Protein AF-A0AAW7SH88-F1 (afdb_monomer_lite)

Secondary structure (DSSP, 8-state):
---GGGGPPPTTS-SB-TTT-SBPHHHHHHHHHHHHHHTSSSS--S---HHHHHHHHTTSSPP-----------------THHHHHHHT------TT-SPPEEE---SSSEEEE-SSSEEEEEESSEEEEEEEEETTEEEE----GGGEEEEEEEBTTTB-TTT--EEE-SS-BS-GGGEEEEETTEEE-GGGEEEEETTEEEESSPPPTT--EEEEEEEBTT----TT--EEE-TT-EEEEEEEEPPEEEEEE-

Sequence (255 aa):
MANLQANVPLIDVPPIDPKTGKWTEAWFLFIIQLFRRTGGTSGGDGQLTIDDVLGIEETFAFPPIDSNVQLSEMTMAQPSTDSLIDMLFAPAANTDYAQAASTVTLGASPATYTATSRQGFHITGGAVTALTLQRGPTVLPVGNSASDIVDKTFVSGPDFTPGTTTTLTLPNAFGAISRLWLFFDAAFQGDDQIASLVGTTLTLTSAIPVGTSRVYVKGLLQGAVGVGSTILELNAGDKVNVTYSSAPTVTILPR

pLDDT: mean 81.31, std 16.88, range [43.53, 98.69]

Structure (mmCIF, N/CA/C/O backbone):
data_AF-A0AAW7SH88-F1
#
_entry.id   AF-A0AAW7SH88-F1
#
loop_
_atom_site.group_PDB
_atom_site.id
_atom_site.type_symbol
_atom_site.label_atom_id
_atom_site.label_alt_id
_atom_site.label_comp_id
_atom_site.label_asym_id
_atom_site.label_entity_id
_atom_site.label_seq_id
_atom_site.pdbx_PDB_ins_code
_atom_site.Cartn_x
_atom_site.Cartn_y
_atom_site.Cartn_z
_atom_site.occupancy
_atom_site.B_iso_or_equiv
_atom_site.auth_seq_id
_atom_site.auth_comp_id
_atom_site.auth_asym_id
_atom_site.auth_atom_id
_atom_site.pdbx_PDB_model_num
ATOM 1 N N . MET A 1 1 ? 42.888 -36.955 16.725 1.00 54.62 1 MET A N 1
ATOM 2 C CA . MET A 1 1 ? 41.825 -36.145 16.093 1.00 54.62 1 MET A CA 1
ATOM 3 C C . MET A 1 1 ? 42.268 -35.852 14.669 1.00 54.62 1 MET A C 1
ATOM 5 O O . MET A 1 1 ? 43.423 -35.489 14.493 1.00 54.62 1 MET A O 1
ATOM 9 N N . ALA A 1 2 ? 41.435 -36.116 13.660 1.00 53.03 2 ALA A N 1
ATOM 10 C CA . ALA A 1 2 ? 41.791 -35.834 12.267 1.00 53.03 2 ALA A CA 1
ATOM 11 C C . ALA A 1 2 ? 41.813 -34.312 12.054 1.00 53.03 2 ALA A C 1
ATOM 13 O O . ALA A 1 2 ? 40.842 -33.640 12.396 1.00 53.03 2 ALA A O 1
ATOM 14 N N . ASN A 1 3 ? 42.927 -33.775 11.553 1.00 59.19 3 ASN A N 1
ATOM 15 C CA . ASN A 1 3 ? 43.092 -32.341 11.335 1.00 59.19 3 ASN A CA 1
ATOM 16 C C . ASN A 1 3 ? 42.225 -31.895 10.137 1.00 59.19 3 ASN A C 1
ATOM 18 O O . ASN A 1 3 ? 42.460 -32.340 9.014 1.00 59.19 3 ASN A O 1
ATOM 22 N N . LEU A 1 4 ? 41.224 -31.040 10.381 1.00 57.31 4 LEU A N 1
ATOM 23 C CA . LEU A 1 4 ? 40.366 -30.452 9.340 1.00 57.31 4 LEU A CA 1
ATOM 24 C C . LEU A 1 4 ? 41.159 -29.563 8.370 1.00 57.31 4 LEU A C 1
ATOM 26 O O . LEU A 1 4 ? 40.789 -29.471 7.202 1.00 57.31 4 LEU A O 1
ATOM 30 N N . GLN A 1 5 ? 42.269 -28.966 8.821 1.00 59.59 5 GLN A N 1
ATOM 31 C CA . GLN A 1 5 ? 43.061 -28.016 8.033 1.00 59.59 5 GLN A CA 1
ATOM 32 C C . GLN A 1 5 ? 43.684 -28.651 6.786 1.00 59.59 5 GLN A C 1
ATOM 34 O O . GLN A 1 5 ? 43.917 -27.963 5.801 1.00 59.59 5 GLN A O 1
ATOM 39 N N . ALA A 1 6 ? 43.914 -29.968 6.784 1.00 62.06 6 ALA A N 1
ATOM 40 C CA . ALA A 1 6 ? 44.529 -30.646 5.645 1.00 62.06 6 ALA A CA 1
ATOM 41 C C . ALA A 1 6 ? 43.581 -30.833 4.443 1.00 62.06 6 ALA A C 1
ATOM 43 O O . ALA A 1 6 ? 44.052 -31.184 3.366 1.00 62.06 6 ALA A O 1
ATOM 44 N N . ASN A 1 7 ? 42.265 -30.632 4.612 1.00 64.31 7 ASN A N 1
ATOM 45 C CA . ASN A 1 7 ? 41.259 -30.963 3.592 1.00 64.31 7 ASN A CA 1
ATOM 46 C C . ASN A 1 7 ? 40.268 -29.824 3.297 1.00 64.31 7 ASN A C 1
ATOM 48 O O . ASN A 1 7 ? 39.197 -30.077 2.742 1.00 64.31 7 ASN A O 1
ATOM 52 N N . VAL A 1 8 ? 40.596 -28.582 3.664 1.00 76.69 8 VAL A N 1
ATOM 53 C CA . VAL A 1 8 ? 39.823 -27.415 3.220 1.00 76.69 8 VAL A CA 1
ATOM 54 C C . VAL A 1 8 ? 40.239 -27.090 1.780 1.00 76.69 8 VAL A C 1
ATOM 56 O O . VAL A 1 8 ? 41.432 -26.909 1.527 1.00 76.69 8 VAL A O 1
ATOM 59 N N . PRO A 1 9 ? 39.304 -27.038 0.814 1.00 82.06 9 PRO A N 1
ATOM 60 C CA . PRO A 1 9 ? 39.620 -26.609 -0.543 1.00 82.06 9 PRO A CA 1
ATOM 61 C C . PRO A 1 9 ? 40.210 -25.194 -0.534 1.00 82.06 9 PRO A C 1
ATOM 63 O O . PRO A 1 9 ? 39.745 -24.335 0.212 1.00 82.06 9 PRO A O 1
ATOM 66 N N . LEU A 1 10 ? 41.209 -24.935 -1.384 1.00 80.12 10 LEU A N 1
ATOM 67 C CA . LEU A 1 10 ? 41.699 -23.572 -1.604 1.00 80.12 10 LEU A CA 1
ATOM 68 C C . LEU A 1 10 ? 40.546 -22.684 -2.092 1.00 80.12 10 LEU A C 1
ATOM 70 O O . LEU A 1 10 ? 39.716 -23.131 -2.885 1.00 80.12 10 LEU A O 1
ATOM 74 N N . ILE A 1 11 ? 40.531 -21.423 -1.654 1.00 77.06 11 ILE A N 1
ATOM 75 C CA . ILE A 1 11 ? 39.471 -20.453 -1.982 1.00 77.06 11 ILE A CA 1
ATOM 76 C C . ILE A 1 11 ? 39.285 -20.258 -3.497 1.00 77.06 11 ILE A C 1
ATOM 78 O O . ILE A 1 11 ? 38.178 -19.992 -3.958 1.00 77.06 11 ILE A O 1
ATOM 82 N N . ASP A 1 12 ? 40.346 -20.486 -4.271 1.00 82.75 12 ASP A N 1
ATOM 83 C CA . ASP A 1 12 ? 40.358 -20.329 -5.726 1.00 82.75 12 ASP A CA 1
ATOM 84 C C . ASP A 1 12 ? 39.839 -21.559 -6.489 1.00 82.75 12 ASP A C 1
ATOM 86 O O . ASP A 1 12 ? 39.743 -21.536 -7.718 1.00 82.75 12 ASP A O 1
ATOM 90 N N . VAL A 1 13 ? 39.504 -22.656 -5.798 1.00 83.00 13 VAL A N 1
ATOM 91 C CA . VAL A 1 13 ? 38.936 -23.852 -6.433 1.00 83.00 13 VAL A CA 1
ATOM 92 C C . VAL A 1 13 ? 37.411 -23.736 -6.426 1.00 83.00 13 VAL A C 1
ATOM 94 O O . VAL A 1 13 ? 36.806 -23.838 -5.357 1.00 83.00 13 VAL A O 1
ATOM 97 N N . PRO A 1 14 ? 36.746 -23.566 -7.585 1.00 87.44 14 PRO A N 1
ATOM 98 C CA . PRO A 1 14 ? 35.294 -23.464 -7.621 1.00 87.44 14 PRO A CA 1
ATOM 99 C C . PRO A 1 14 ? 34.628 -24.788 -7.184 1.00 87.44 14 PRO A C 1
ATOM 101 O O . PRO A 1 14 ? 35.141 -25.873 -7.487 1.00 87.44 14 PRO A O 1
ATOM 104 N N . PRO A 1 15 ? 33.457 -24.737 -6.517 1.00 91.12 15 PRO A N 1
ATOM 105 C CA . PRO A 1 15 ? 32.727 -25.939 -6.101 1.00 91.12 15 PRO A CA 1
ATOM 106 C C . PRO A 1 15 ? 32.318 -26.845 -7.262 1.00 91.12 15 PRO A C 1
ATOM 108 O O . PRO A 1 15 ? 32.257 -28.064 -7.116 1.00 91.12 15 PRO A O 1
ATOM 111 N N . ILE A 1 16 ? 32.061 -26.246 -8.425 1.00 92.75 16 ILE A N 1
ATOM 112 C CA . ILE A 1 16 ? 31.643 -26.927 -9.646 1.00 92.75 16 ILE A CA 1
ATOM 113 C C . ILE A 1 16 ? 32.695 -26.663 -10.718 1.00 92.75 16 ILE A C 1
ATOM 115 O O . ILE A 1 16 ? 33.037 -25.512 -10.987 1.00 92.75 16 ILE A O 1
ATOM 119 N N . ASP A 1 17 ? 33.191 -27.726 -11.346 1.00 90.25 17 ASP A N 1
ATOM 120 C CA . ASP A 1 17 ? 34.081 -27.611 -12.496 1.00 90.25 17 ASP A CA 1
ATOM 121 C C . ASP A 1 17 ? 33.300 -27.014 -13.683 1.00 90.25 17 ASP A C 1
ATOM 123 O O . ASP A 1 17 ? 32.336 -27.628 -14.155 1.00 90.25 17 ASP A O 1
ATOM 127 N N . PRO A 1 18 ? 33.707 -25.842 -14.206 1.00 87.88 18 PRO A N 1
ATOM 128 C CA . PRO A 1 18 ? 32.979 -25.150 -15.266 1.00 87.88 18 PRO A CA 1
ATOM 129 C C . PRO A 1 18 ? 32.943 -25.927 -16.588 1.00 87.88 18 PRO A C 1
ATOM 131 O O . PRO A 1 18 ? 32.088 -25.656 -17.428 1.00 87.88 18 PRO A O 1
ATOM 134 N N . LYS A 1 19 ? 33.852 -26.888 -16.797 1.00 91.25 19 LYS A N 1
ATOM 135 C CA . LYS A 1 19 ? 33.901 -27.687 -18.030 1.00 91.25 19 LYS A CA 1
ATOM 136 C C . LYS A 1 19 ? 32.969 -28.890 -17.982 1.00 91.25 19 LYS A C 1
ATOM 138 O O . LYS A 1 19 ? 32.441 -29.292 -19.014 1.00 91.25 19 LYS A O 1
ATOM 143 N N . THR A 1 20 ? 32.797 -29.486 -16.804 1.00 92.06 20 THR A N 1
ATOM 144 C CA . THR A 1 20 ? 32.059 -30.748 -16.648 1.00 92.06 20 THR A CA 1
ATOM 145 C C . THR A 1 20 ? 30.722 -30.587 -15.930 1.00 92.06 20 THR A C 1
ATOM 147 O O . THR A 1 20 ? 29.894 -31.495 -15.998 1.00 92.06 20 THR A O 1
ATOM 150 N N . GLY A 1 21 ? 30.498 -29.464 -15.240 1.00 92.25 21 GLY A N 1
ATOM 151 C CA . GLY A 1 21 ? 29.311 -29.225 -14.417 1.00 92.25 21 GLY A CA 1
ATOM 152 C C . GLY A 1 21 ? 29.231 -30.119 -13.176 1.00 92.25 21 GLY A C 1
ATOM 153 O O . GLY A 1 21 ? 28.193 -30.166 -12.518 1.00 92.25 21 GLY A O 1
ATOM 154 N N . LYS A 1 22 ? 30.300 -30.858 -12.857 1.00 92.06 22 LYS A N 1
ATOM 155 C CA . LYS A 1 22 ? 30.366 -31.758 -11.702 1.00 92.06 22 LYS A CA 1
ATOM 156 C C . LYS A 1 22 ? 31.016 -31.062 -10.515 1.00 92.06 22 LYS A C 1
ATOM 158 O O . LYS A 1 22 ? 31.828 -30.157 -10.685 1.00 92.06 22 LYS A O 1
ATOM 163 N N . TRP A 1 23 ? 30.680 -31.524 -9.315 1.00 91.38 23 TRP A N 1
ATOM 164 C CA . TRP A 1 23 ? 31.371 -31.108 -8.100 1.00 91.38 23 TRP A CA 1
ATOM 165 C C . TRP A 1 23 ? 32.849 -31.480 -8.174 1.00 91.38 23 TRP A C 1
ATOM 167 O O . TRP A 1 23 ? 33.190 -32.594 -8.583 1.00 91.38 23 TRP A O 1
ATOM 177 N N . THR A 1 24 ? 33.719 -30.557 -7.777 1.00 90.69 24 THR A N 1
ATOM 178 C CA . THR A 1 24 ? 35.151 -30.839 -7.681 1.00 90.69 24 THR A CA 1
ATOM 179 C C . THR A 1 24 ? 35.416 -31.778 -6.503 1.00 90.69 24 THR A C 1
ATOM 181 O O . THR A 1 24 ? 34.757 -31.712 -5.463 1.00 90.69 24 THR A O 1
ATOM 184 N N . GLU A 1 25 ? 36.379 -32.688 -6.670 1.00 86.12 25 GLU A N 1
ATOM 185 C CA . GLU A 1 25 ? 36.695 -33.724 -5.676 1.00 86.12 25 GLU A CA 1
ATOM 186 C C . GLU A 1 25 ? 37.022 -33.126 -4.299 1.00 86.12 25 GLU A C 1
ATOM 188 O O . GLU A 1 25 ? 36.541 -33.624 -3.282 1.00 86.12 25 GLU A O 1
ATOM 193 N N . ALA A 1 26 ? 37.751 -32.005 -4.274 1.00 83.19 26 ALA A N 1
ATOM 194 C CA . ALA A 1 26 ? 38.096 -31.286 -3.051 1.00 83.19 26 ALA A CA 1
ATOM 195 C C . ALA A 1 26 ? 36.850 -30.847 -2.260 1.00 83.19 26 ALA A C 1
ATOM 197 O O . ALA A 1 26 ? 36.737 -31.128 -1.067 1.00 83.19 26 ALA A O 1
ATOM 198 N N . TRP A 1 27 ? 35.878 -30.215 -2.926 1.00 86.00 27 TRP A N 1
ATOM 199 C CA . TRP A 1 27 ? 34.637 -29.770 -2.286 1.00 86.00 27 TRP A CA 1
ATOM 200 C C . TRP A 1 27 ? 33.743 -30.936 -1.862 1.00 86.00 27 TRP A C 1
ATOM 202 O O . TRP A 1 27 ? 33.112 -30.883 -0.806 1.00 86.00 27 TRP A O 1
ATOM 212 N N . PHE A 1 28 ? 33.720 -32.017 -2.640 1.00 85.19 28 PHE A N 1
ATOM 213 C CA . PHE A 1 28 ? 32.962 -33.213 -2.287 1.00 85.19 28 PHE A CA 1
ATOM 214 C C . PHE A 1 28 ? 33.523 -33.908 -1.034 1.00 85.19 28 PHE A C 1
ATOM 216 O O . PHE A 1 28 ? 32.766 -34.248 -0.120 1.00 85.19 28 PHE A O 1
ATOM 223 N N . LEU A 1 29 ? 34.850 -34.069 -0.948 1.00 82.06 29 LEU A N 1
ATOM 224 C CA . LEU A 1 29 ? 35.520 -34.623 0.233 1.00 82.06 29 LEU A CA 1
ATOM 225 C C . LEU A 1 29 ? 35.313 -33.742 1.467 1.00 82.06 29 LEU A C 1
ATOM 227 O O . LEU A 1 29 ? 35.038 -34.273 2.545 1.00 82.06 29 LEU A O 1
ATOM 231 N N . PHE A 1 30 ? 35.370 -32.420 1.304 1.00 85.06 30 PHE A N 1
ATOM 232 C CA . PHE A 1 30 ? 35.076 -31.468 2.373 1.00 85.06 30 PHE A CA 1
ATOM 233 C C . PHE A 1 30 ? 33.657 -31.649 2.931 1.00 85.06 30 PHE A C 1
ATOM 235 O O . PHE A 1 30 ? 33.488 -31.820 4.139 1.00 85.06 30 PHE A O 1
ATOM 242 N N . ILE A 1 31 ? 32.637 -31.710 2.066 1.00 84.81 31 ILE A N 1
ATOM 243 C CA . ILE A 1 31 ? 31.238 -31.905 2.488 1.00 84.81 31 ILE A CA 1
ATOM 244 C C . ILE A 1 31 ? 31.046 -33.259 3.185 1.00 84.81 31 ILE A C 1
ATOM 246 O O . ILE A 1 31 ? 30.343 -33.333 4.193 1.00 84.81 31 ILE A O 1
ATOM 250 N N . ILE A 1 32 ? 31.685 -34.333 2.704 1.00 79.94 32 ILE A N 1
ATOM 251 C CA . ILE A 1 32 ? 31.626 -35.645 3.372 1.00 79.94 32 ILE A CA 1
ATOM 252 C C . ILE A 1 32 ? 32.261 -35.584 4.763 1.00 79.94 32 ILE A C 1
ATOM 254 O O . ILE A 1 32 ? 31.720 -36.170 5.704 1.00 79.94 32 ILE A O 1
ATOM 258 N N . GLN A 1 33 ? 33.398 -34.905 4.915 1.00 77.06 33 GLN A N 1
ATOM 259 C CA . GLN A 1 33 ? 34.046 -34.751 6.220 1.00 77.06 33 GLN A CA 1
ATOM 260 C C . GLN A 1 33 ? 33.190 -33.921 7.174 1.00 77.06 33 GLN A C 1
ATOM 262 O O . GLN A 1 33 ? 33.025 -34.313 8.331 1.00 77.06 33 GLN A O 1
ATOM 267 N N . LEU A 1 34 ? 32.578 -32.848 6.668 1.00 80.38 34 LEU A N 1
ATOM 268 C CA . LEU A 1 34 ? 31.619 -32.046 7.415 1.00 80.38 34 LEU A CA 1
ATOM 269 C C . LEU A 1 34 ? 30.448 -32.916 7.889 1.00 80.38 34 LEU A C 1
ATOM 271 O O . LEU A 1 34 ? 30.173 -32.960 9.082 1.00 80.38 34 LEU A O 1
ATOM 275 N N . PHE A 1 35 ? 29.831 -33.686 6.990 1.00 77.75 35 PHE A N 1
ATOM 276 C CA . PHE A 1 35 ? 28.698 -34.560 7.305 1.00 77.75 35 PHE A CA 1
ATOM 277 C C . PHE A 1 35 ? 29.047 -35.668 8.310 1.00 77.75 35 PHE A C 1
ATOM 279 O O . PHE A 1 35 ? 28.290 -35.926 9.246 1.00 77.75 35 PHE A O 1
ATOM 286 N N . ARG A 1 36 ? 30.209 -36.319 8.159 1.00 70.56 36 ARG A N 1
ATOM 287 C CA . ARG A 1 36 ? 30.680 -37.332 9.121 1.00 70.56 36 ARG A CA 1
ATOM 288 C C . ARG A 1 36 ? 30.854 -36.748 10.520 1.00 70.56 36 ARG A C 1
ATOM 290 O O . ARG A 1 36 ? 30.602 -37.448 11.495 1.00 70.56 36 ARG A O 1
ATOM 297 N N . ARG A 1 37 ? 31.254 -35.479 10.614 1.00 66.00 37 ARG A N 1
ATOM 298 C CA . ARG A 1 37 ? 31.434 -34.777 11.886 1.00 66.00 37 ARG A CA 1
ATOM 299 C C . ARG A 1 37 ? 30.113 -34.270 12.473 1.00 66.00 37 ARG A C 1
ATOM 301 O O . ARG A 1 37 ? 29.940 -34.348 13.684 1.00 66.00 37 ARG A O 1
ATOM 308 N N . THR A 1 38 ? 29.181 -33.799 11.641 1.00 69.69 38 THR A N 1
ATOM 309 C CA . THR A 1 38 ? 27.936 -33.154 12.097 1.00 69.69 38 THR A CA 1
ATOM 310 C C . THR A 1 38 ? 26.716 -34.072 12.178 1.00 69.69 38 THR A C 1
ATOM 312 O O . THR A 1 38 ? 25.747 -33.701 12.834 1.00 69.69 38 THR A O 1
ATOM 315 N N . GLY A 1 39 ? 26.713 -35.263 11.566 1.00 61.94 39 GLY A N 1
ATOM 316 C CA . GLY A 1 39 ? 25.482 -36.070 11.565 1.00 61.94 39 GLY A CA 1
ATOM 317 C C . GLY A 1 39 ? 25.544 -37.492 11.011 1.00 61.94 39 GLY A C 1
ATOM 318 O O . GLY A 1 39 ? 24.497 -38.071 10.736 1.00 61.94 39 GLY A O 1
ATOM 319 N N . GLY A 1 40 ? 26.726 -38.085 10.848 1.00 62.31 40 GLY A N 1
ATOM 320 C CA . GLY A 1 40 ? 26.881 -39.360 10.142 1.00 62.31 40 GLY A CA 1
ATOM 321 C C . GLY A 1 40 ? 27.423 -40.513 10.982 1.00 62.31 40 GLY A C 1
ATOM 322 O O . GLY A 1 40 ? 28.389 -41.135 10.560 1.00 62.31 40 GLY A O 1
ATOM 323 N N . THR A 1 41 ? 26.795 -40.832 12.119 1.00 55.69 41 THR A N 1
ATOM 324 C CA . THR A 1 41 ? 27.040 -42.026 12.966 1.00 55.69 41 THR A CA 1
ATOM 325 C C . THR A 1 41 ? 28.441 -42.194 13.588 1.00 55.69 41 THR A C 1
ATOM 327 O O . THR A 1 41 ? 29.459 -42.323 12.917 1.00 55.69 41 THR A O 1
ATOM 330 N N . SER A 1 42 ? 28.431 -42.338 14.920 1.00 54.41 42 SER A N 1
ATOM 331 C CA . SER A 1 42 ? 29.525 -42.706 15.842 1.00 54.41 42 SER A CA 1
ATOM 332 C C . SER A 1 42 ? 30.629 -41.665 16.099 1.00 54.41 42 SER A C 1
ATOM 334 O O . SER A 1 42 ? 31.750 -41.803 15.625 1.00 54.41 42 SER A O 1
ATOM 336 N N . GLY A 1 43 ? 30.334 -40.684 16.967 1.00 55.06 43 GLY A N 1
ATOM 337 C CA . GLY A 1 43 ? 31.350 -40.080 17.847 1.00 55.06 43 GLY A CA 1
ATOM 338 C C . GLY A 1 43 ? 31.387 -38.553 17.956 1.00 55.06 43 GLY A C 1
ATOM 339 O O . GLY A 1 43 ? 32.054 -38.059 18.856 1.00 55.06 43 GLY A O 1
ATOM 340 N N . GLY A 1 44 ? 30.693 -37.813 17.088 1.00 55.69 44 GLY A N 1
ATOM 341 C CA . GLY A 1 44 ? 30.532 -36.361 17.220 1.00 55.69 44 GLY A CA 1
ATOM 342 C C . GLY A 1 44 ? 29.267 -36.030 18.008 1.00 55.69 44 GLY A C 1
ATOM 343 O O . GLY A 1 44 ? 28.207 -36.587 17.730 1.00 55.69 44 GLY A O 1
ATOM 344 N N . ASP A 1 45 ? 29.362 -35.116 18.962 1.00 61.38 45 ASP A N 1
ATOM 345 C CA . ASP A 1 45 ? 28.265 -34.499 19.724 1.00 61.38 45 ASP A CA 1
ATOM 346 C C . ASP A 1 45 ? 27.313 -33.640 18.865 1.00 61.38 45 ASP A C 1
ATOM 348 O O . ASP A 1 45 ? 26.381 -33.024 19.380 1.00 61.38 45 ASP A O 1
ATOM 352 N N . GLY A 1 46 ? 27.503 -33.627 17.540 1.00 59.28 46 GLY A N 1
ATOM 353 C CA . GLY A 1 46 ? 26.626 -32.951 16.585 1.00 59.28 46 GLY A CA 1
ATOM 354 C C . GLY A 1 46 ? 26.683 -31.426 16.674 1.00 59.28 46 GLY A C 1
ATOM 355 O O . GLY A 1 46 ? 25.920 -30.753 15.983 1.00 59.28 46 GLY A O 1
ATOM 356 N N . GLN A 1 47 ? 27.577 -30.872 17.497 1.00 63.94 47 GLN A N 1
ATOM 357 C CA . GLN A 1 47 ? 27.775 -29.437 17.633 1.00 63.94 47 GLN A CA 1
ATOM 358 C C . GLN A 1 47 ? 29.031 -28.995 16.881 1.00 63.94 47 GLN A C 1
ATOM 360 O O . GLN A 1 47 ? 30.123 -29.515 17.078 1.00 63.94 47 GLN A O 1
ATOM 365 N N . LEU A 1 48 ? 28.864 -27.995 16.015 1.00 60.12 48 LEU A N 1
ATOM 366 C CA . LEU A 1 48 ? 29.960 -27.128 15.593 1.00 60.12 48 LEU A CA 1
ATOM 367 C C . LEU A 1 48 ? 30.263 -26.205 16.775 1.00 60.12 48 LEU A C 1
ATOM 369 O O . LEU A 1 48 ? 29.414 -25.390 17.142 1.00 60.12 48 LEU A O 1
ATOM 373 N N . THR A 1 49 ? 31.426 -26.355 17.405 1.00 67.94 49 THR A N 1
ATOM 374 C CA . THR A 1 49 ? 31.842 -25.427 18.462 1.00 67.94 49 THR A CA 1
ATOM 375 C C . THR A 1 49 ? 32.423 -24.157 17.843 1.00 67.94 49 THR A C 1
ATOM 377 O O . THR A 1 49 ? 32.869 -24.141 16.697 1.00 67.94 49 THR A O 1
ATOM 380 N N . ILE A 1 50 ? 32.421 -23.064 18.605 1.00 63.56 50 ILE A N 1
ATOM 381 C CA . ILE A 1 50 ? 33.069 -21.808 18.197 1.00 63.56 50 ILE A CA 1
ATOM 382 C C . ILE A 1 50 ? 34.571 -22.016 17.947 1.00 63.56 50 ILE A C 1
ATOM 384 O O . ILE A 1 50 ? 35.113 -21.422 17.021 1.00 63.56 50 ILE A O 1
ATOM 388 N N . ASP A 1 51 ? 35.216 -22.919 18.689 1.00 64.00 51 ASP A N 1
ATOM 389 C CA . ASP A 1 51 ? 36.630 -23.258 18.493 1.00 64.00 51 ASP A CA 1
ATOM 390 C C . ASP A 1 51 ? 36.898 -23.870 17.107 1.00 64.00 51 ASP A C 1
ATOM 392 O O . ASP A 1 51 ? 37.938 -23.603 16.504 1.00 64.00 51 ASP A O 1
ATOM 396 N N . ASP A 1 52 ? 35.942 -24.625 16.552 1.00 61.38 52 ASP A N 1
ATOM 397 C CA . ASP A 1 52 ? 36.047 -25.162 15.190 1.00 61.38 52 ASP A CA 1
ATOM 398 C C . ASP A 1 52 ? 35.946 -24.067 14.117 1.00 61.38 52 ASP A C 1
ATOM 400 O O . ASP A 1 52 ? 36.559 -24.188 13.057 1.00 61.38 52 ASP A O 1
ATOM 404 N N . VAL A 1 53 ? 35.191 -22.996 14.380 1.00 60.97 53 VAL A N 1
ATOM 405 C CA . VAL A 1 53 ? 35.065 -21.845 13.469 1.00 60.97 53 VAL A CA 1
ATOM 406 C C . VAL A 1 53 ? 36.305 -20.952 13.554 1.00 60.97 53 VAL A C 1
ATOM 408 O O . VAL A 1 53 ? 36.835 -20.539 12.525 1.00 60.97 53 VAL A O 1
ATOM 411 N N . LEU A 1 54 ? 36.821 -20.715 14.762 1.00 63.97 54 LEU A N 1
ATOM 412 C CA . LEU A 1 54 ? 38.006 -19.882 14.983 1.00 63.97 54 LEU A CA 1
ATOM 413 C C . LEU A 1 54 ? 39.297 -20.537 14.462 1.00 63.97 54 LEU A C 1
ATOM 415 O O . LEU A 1 54 ? 40.154 -19.847 13.916 1.00 63.97 54 LEU A O 1
ATOM 419 N N . GLY A 1 55 ? 39.419 -21.869 14.525 1.00 65.00 55 GLY A N 1
ATOM 420 C CA . GLY A 1 55 ? 40.556 -22.583 13.924 1.00 65.00 55 GLY A CA 1
ATOM 421 C C . GLY A 1 55 ? 40.618 -22.493 12.388 1.00 65.00 55 GLY A C 1
ATOM 422 O O . GLY A 1 55 ? 41.683 -22.674 11.789 1.00 65.00 55 GLY A O 1
ATOM 423 N N . ILE A 1 56 ? 39.490 -22.190 11.733 1.00 60.03 56 ILE A N 1
ATOM 424 C CA . ILE A 1 56 ? 39.435 -21.940 10.286 1.00 60.03 56 ILE A CA 1
ATOM 425 C C . ILE A 1 56 ? 39.951 -20.530 9.969 1.00 60.03 56 ILE A C 1
ATOM 427 O O . ILE A 1 56 ? 40.704 -20.377 9.009 1.00 60.03 56 ILE A O 1
ATOM 431 N N . GLU A 1 57 ? 39.633 -19.519 10.786 1.00 57.00 57 GLU A N 1
ATOM 432 C CA . GLU A 1 57 ? 40.138 -18.146 10.599 1.00 57.00 57 GLU A CA 1
ATOM 433 C C . GLU A 1 57 ? 41.668 -18.070 10.692 1.00 57.00 57 GLU A C 1
ATOM 435 O O . GLU A 1 57 ? 42.301 -17.372 9.900 1.00 57.00 57 GLU A O 1
ATOM 440 N N . GLU A 1 58 ? 42.281 -18.861 11.574 1.00 59.47 58 GLU A N 1
ATOM 441 C CA . GLU A 1 58 ? 43.742 -18.926 11.718 1.00 59.47 58 GLU A CA 1
ATOM 442 C C . GLU A 1 58 ? 44.444 -19.473 10.455 1.00 59.47 58 GLU A C 1
ATOM 444 O O . GLU A 1 58 ? 45.596 -19.144 10.186 1.00 59.47 58 GLU A O 1
ATOM 449 N N . THR A 1 59 ? 43.733 -20.240 9.618 1.00 55.56 59 THR A N 1
ATOM 450 C CA . THR A 1 59 ? 44.253 -20.765 8.337 1.00 55.56 59 THR A CA 1
ATOM 451 C C . THR A 1 59 ? 44.233 -19.707 7.223 1.00 55.56 59 THR A C 1
ATOM 453 O O . THR A 1 59 ? 44.981 -19.814 6.252 1.00 55.56 59 THR A O 1
ATOM 456 N N . PHE A 1 60 ? 43.404 -18.668 7.368 1.00 53.62 60 PHE A N 1
ATOM 457 C CA . PHE A 1 60 ? 43.336 -17.527 6.448 1.00 53.62 60 PHE A CA 1
ATOM 458 C C . PHE A 1 60 ? 44.153 -16.323 6.925 1.00 53.62 60 PHE A C 1
ATOM 460 O O . PHE A 1 60 ? 44.213 -15.308 6.227 1.00 53.62 60 PHE A O 1
ATOM 467 N N . ALA A 1 61 ? 44.804 -16.420 8.088 1.00 55.91 61 ALA A N 1
ATOM 468 C CA . ALA A 1 61 ? 45.790 -15.438 8.495 1.00 55.91 61 ALA A CA 1
ATOM 469 C C . ALA A 1 61 ? 46.937 -15.443 7.474 1.00 55.91 61 ALA A C 1
ATOM 471 O O . ALA A 1 61 ? 47.543 -16.478 7.191 1.00 55.91 61 ALA A O 1
ATOM 472 N N . PHE A 1 62 ? 47.205 -14.274 6.890 1.00 49.19 62 PHE A N 1
ATOM 473 C CA . PHE A 1 62 ? 48.323 -14.074 5.9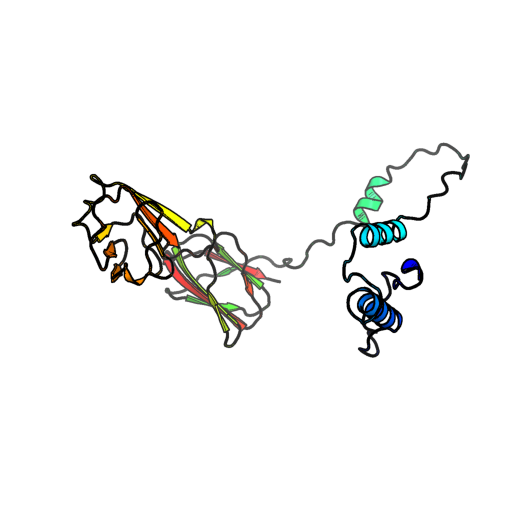75 1.00 49.19 62 PHE A CA 1
ATOM 474 C C . PHE A 1 62 ? 49.610 -14.641 6.594 1.00 49.19 62 PHE A C 1
ATOM 476 O O . PHE A 1 62 ? 49.820 -14.465 7.800 1.00 49.19 62 PHE A O 1
ATOM 483 N N . PRO A 1 63 ? 50.476 -15.311 5.806 1.00 57.34 63 PRO A N 1
ATOM 484 C CA . PRO A 1 63 ? 51.744 -15.797 6.327 1.00 57.34 63 PRO A CA 1
ATOM 485 C C . PRO A 1 63 ? 52.485 -14.633 6.997 1.00 57.34 63 PRO A C 1
ATOM 487 O O . PRO A 1 63 ? 52.398 -13.505 6.496 1.00 57.34 63 PRO A O 1
ATOM 490 N N . PRO A 1 64 ? 53.186 -14.874 8.121 1.00 55.06 64 PRO A N 1
ATOM 491 C CA . PRO A 1 64 ? 53.930 -13.829 8.802 1.00 55.06 64 PRO A CA 1
ATOM 492 C C . PRO A 1 64 ? 54.847 -13.156 7.785 1.00 55.06 64 PRO A C 1
ATOM 494 O O . PRO A 1 64 ? 55.720 -13.796 7.199 1.00 55.06 64 PRO A O 1
ATOM 497 N N . ILE A 1 65 ? 54.587 -11.873 7.527 1.00 60.50 65 ILE A N 1
ATOM 498 C CA . ILE A 1 65 ? 55.435 -11.054 6.672 1.00 60.50 65 ILE A CA 1
ATOM 499 C C . ILE A 1 65 ? 56.784 -11.001 7.379 1.00 60.50 65 ILE A C 1
ATOM 501 O O . ILE A 1 65 ? 56.897 -10.436 8.465 1.00 60.50 65 ILE A O 1
ATOM 505 N N . ASP A 1 66 ? 57.783 -11.647 6.784 1.00 47.22 66 ASP A N 1
ATOM 506 C CA . ASP A 1 66 ? 59.145 -11.680 7.296 1.00 47.22 66 ASP A CA 1
ATOM 507 C C . ASP A 1 66 ? 59.725 -10.261 7.206 1.00 47.22 66 ASP A C 1
ATOM 509 O O . ASP A 1 66 ? 60.198 -9.804 6.164 1.00 47.22 66 ASP A O 1
ATOM 513 N N . SER A 1 67 ? 59.598 -9.501 8.293 1.00 54.69 67 SER A N 1
ATOM 514 C CA . SER A 1 67 ? 59.924 -8.075 8.370 1.00 54.69 67 SER A CA 1
ATOM 515 C C . SER A 1 67 ? 61.431 -7.796 8.469 1.00 54.69 67 SER A C 1
ATOM 517 O O . SER A 1 67 ? 61.835 -6.784 9.035 1.00 54.69 67 SER A O 1
ATOM 519 N N . ASN A 1 68 ? 62.276 -8.677 7.925 1.00 51.38 68 ASN A N 1
ATOM 520 C CA . ASN A 1 68 ? 63.731 -8.626 8.084 1.00 51.38 68 ASN A CA 1
ATOM 521 C C . ASN A 1 68 ? 64.510 -8.476 6.769 1.00 51.38 68 ASN A C 1
ATOM 523 O O . ASN A 1 68 ? 65.625 -8.978 6.628 1.00 51.38 68 ASN A O 1
ATOM 527 N N . VAL A 1 69 ? 63.969 -7.719 5.813 1.00 49.97 69 VAL A N 1
ATOM 528 C CA . VAL A 1 69 ? 64.760 -7.226 4.678 1.00 49.97 69 VAL A CA 1
ATOM 529 C C . VAL A 1 69 ? 65.275 -5.823 5.004 1.00 49.97 69 VAL A C 1
ATOM 531 O O . VAL A 1 69 ? 64.606 -4.818 4.771 1.00 49.97 69 VAL A O 1
ATOM 534 N N . GLN A 1 70 ? 66.490 -5.758 5.557 1.00 55.03 70 GLN A N 1
ATOM 535 C CA . GLN A 1 70 ? 67.305 -4.542 5.555 1.00 55.03 70 GLN A CA 1
ATOM 536 C C . GLN A 1 70 ? 67.682 -4.203 4.110 1.00 55.03 70 GLN A C 1
ATOM 538 O O . GLN A 1 70 ? 68.605 -4.786 3.543 1.00 55.03 70 GLN A O 1
ATOM 543 N N . LEU A 1 71 ? 66.978 -3.239 3.527 1.00 49.84 71 LEU A N 1
ATOM 544 C CA . LEU A 1 71 ? 67.376 -2.580 2.289 1.00 49.84 71 LEU A CA 1
ATOM 545 C C . LEU A 1 71 ? 67.934 -1.201 2.645 1.00 49.84 71 LEU A C 1
ATOM 547 O O . LEU A 1 71 ? 67.212 -0.225 2.833 1.00 49.84 71 LEU A O 1
ATOM 551 N N . SER A 1 72 ? 69.258 -1.155 2.780 1.00 61.41 72 SER A N 1
ATOM 552 C CA . SER A 1 72 ? 70.025 0.071 2.599 1.00 61.41 72 SER A CA 1
ATOM 553 C C . SER A 1 72 ? 69.923 0.464 1.131 1.00 61.41 72 SER A C 1
ATOM 555 O O . SER A 1 72 ? 70.502 -0.244 0.320 1.00 61.41 72 SER A O 1
ATOM 557 N N . GLU A 1 73 ? 69.249 1.564 0.784 1.00 47.38 73 GLU A N 1
ATOM 558 C CA . GLU A 1 73 ? 69.645 2.382 -0.371 1.00 47.38 73 GLU A CA 1
ATOM 559 C C . GLU A 1 73 ? 68.909 3.730 -0.464 1.00 47.38 73 GLU A C 1
ATOM 561 O O . GLU A 1 73 ? 67.688 3.822 -0.483 1.00 47.38 73 GLU A O 1
ATOM 566 N N . MET A 1 74 ? 69.744 4.770 -0.503 1.00 43.53 74 MET A N 1
ATOM 567 C CA . MET A 1 74 ? 69.641 6.056 -1.199 1.00 43.53 74 MET A CA 1
ATOM 568 C C . MET A 1 74 ? 68.281 6.764 -1.315 1.00 43.53 74 MET A C 1
ATOM 570 O O . MET A 1 74 ? 67.442 6.485 -2.165 1.00 43.53 74 MET A O 1
ATOM 574 N N . THR A 1 75 ? 68.208 7.857 -0.557 1.00 49.69 75 THR A N 1
ATOM 575 C CA . THR A 1 75 ? 67.373 9.043 -0.754 1.00 49.69 75 THR A CA 1
ATOM 576 C C . THR A 1 75 ? 67.363 9.519 -2.213 1.00 49.69 75 THR A C 1
ATOM 578 O O . THR A 1 75 ? 68.269 10.221 -2.660 1.00 49.69 75 THR A O 1
ATOM 581 N N . MET A 1 76 ? 66.296 9.201 -2.937 1.00 52.34 76 MET A N 1
ATOM 582 C CA . MET A 1 76 ? 65.851 9.924 -4.128 1.00 52.34 76 MET A CA 1
ATOM 583 C C . MET A 1 76 ? 64.471 10.498 -3.814 1.00 52.34 76 MET A C 1
ATOM 585 O O . MET A 1 76 ? 63.637 9.820 -3.216 1.00 52.34 76 MET A O 1
ATOM 589 N N . ALA A 1 77 ? 64.262 11.769 -4.163 1.00 54.88 77 ALA A N 1
ATOM 590 C CA . ALA A 1 77 ? 63.028 12.502 -3.913 1.00 54.88 77 ALA A CA 1
ATOM 591 C C . ALA A 1 77 ? 61.808 11.681 -4.350 1.00 54.88 77 ALA A C 1
ATOM 593 O O . ALA A 1 77 ? 61.695 11.311 -5.514 1.00 54.88 77 ALA A O 1
ATOM 594 N N . GLN A 1 78 ? 60.934 11.396 -3.388 1.00 49.75 78 GLN A N 1
ATOM 595 C CA . GLN A 1 78 ? 59.743 10.572 -3.529 1.00 49.75 78 GLN A CA 1
ATOM 596 C C . GLN A 1 78 ? 58.724 11.312 -4.416 1.00 49.75 78 GLN A C 1
ATOM 598 O O . GLN A 1 78 ? 58.144 12.302 -3.961 1.00 49.75 78 GLN A O 1
ATOM 603 N N . PRO A 1 79 ? 58.487 10.898 -5.677 1.00 58.12 79 PRO A N 1
ATOM 604 C CA . PRO A 1 79 ? 57.257 11.287 -6.345 1.00 58.12 79 PRO A CA 1
ATOM 605 C C . PRO A 1 79 ? 56.110 10.678 -5.534 1.00 58.12 79 PRO A C 1
ATOM 607 O O . PRO A 1 79 ? 56.158 9.507 -5.168 1.00 58.12 79 PRO A O 1
ATOM 610 N N . SER A 1 80 ? 55.105 11.479 -5.201 1.00 62.12 80 SER A N 1
ATOM 611 C CA . SER A 1 80 ? 53.893 11.032 -4.516 1.00 62.12 80 SER A CA 1
ATOM 612 C C . SER A 1 80 ? 53.242 9.882 -5.300 1.00 62.12 80 SER A C 1
ATOM 614 O O . SER A 1 80 ? 52.584 10.117 -6.312 1.00 62.12 80 SER A O 1
ATOM 616 N N . THR A 1 81 ? 53.459 8.641 -4.860 1.00 53.47 81 THR A N 1
ATOM 617 C CA . THR A 1 81 ? 52.979 7.404 -5.501 1.00 53.47 81 THR A CA 1
ATOM 618 C C . THR A 1 81 ? 51.494 7.129 -5.269 1.00 53.47 81 THR A C 1
ATOM 620 O O . THR A 1 81 ? 50.949 6.207 -5.870 1.00 53.47 81 THR A O 1
ATOM 623 N N . ASP A 1 82 ? 50.817 7.935 -4.452 1.00 52.03 82 ASP A N 1
ATOM 624 C CA . ASP A 1 82 ? 49.433 7.658 -4.057 1.00 52.03 82 ASP A CA 1
ATOM 625 C C . ASP A 1 82 ? 48.405 7.875 -5.177 1.00 52.03 82 ASP A C 1
ATOM 627 O O . ASP A 1 82 ? 47.330 7.292 -5.128 1.00 52.03 82 ASP A O 1
ATOM 631 N N . SER A 1 83 ? 48.720 8.618 -6.246 1.00 54.25 83 SER A N 1
ATOM 632 C CA . SER A 1 83 ? 47.757 8.833 -7.342 1.00 54.25 83 SER A CA 1
ATOM 633 C C . SER A 1 83 ? 47.673 7.679 -8.347 1.00 54.25 83 SER A C 1
ATOM 635 O O . SER A 1 83 ? 46.678 7.560 -9.063 1.00 54.25 83 SER A O 1
ATOM 637 N N . LEU A 1 84 ? 48.697 6.819 -8.429 1.00 56.06 84 LEU A N 1
ATOM 638 C CA . LEU A 1 84 ? 48.705 5.697 -9.375 1.00 56.06 84 LEU A CA 1
ATOM 639 C C . LEU A 1 84 ? 47.940 4.486 -8.840 1.00 56.06 84 LEU A C 1
ATOM 641 O O . LEU A 1 84 ? 47.274 3.807 -9.619 1.00 56.06 84 LEU A O 1
ATOM 645 N N . ILE A 1 85 ? 47.991 4.237 -7.528 1.00 57.16 85 ILE A N 1
ATOM 646 C CA . ILE A 1 85 ? 47.233 3.139 -6.912 1.00 57.16 85 ILE A CA 1
ATOM 647 C C . ILE A 1 85 ? 45.733 3.472 -6.898 1.00 57.16 85 ILE A C 1
ATOM 649 O O . ILE A 1 85 ? 44.928 2.605 -7.234 1.00 57.16 85 ILE A O 1
ATOM 653 N N . ASP A 1 86 ? 45.360 4.734 -6.657 1.00 50.31 86 ASP A N 1
ATOM 654 C CA . ASP A 1 86 ? 43.956 5.171 -6.726 1.00 50.31 86 ASP A CA 1
ATOM 655 C C . ASP A 1 86 ? 43.374 5.127 -8.154 1.00 50.31 86 ASP A C 1
ATOM 657 O O . ASP A 1 86 ? 42.180 4.896 -8.331 1.00 50.31 86 ASP A O 1
ATOM 661 N N . MET A 1 87 ? 44.200 5.278 -9.201 1.00 56.16 87 MET A N 1
ATOM 662 C CA . MET A 1 87 ? 43.749 5.067 -10.587 1.00 56.16 87 MET A CA 1
ATOM 663 C C . MET A 1 87 ? 43.662 3.589 -10.979 1.00 56.16 87 MET A C 1
ATOM 665 O O . MET A 1 87 ? 42.825 3.240 -11.811 1.00 56.16 87 MET A O 1
ATOM 669 N N . LEU A 1 88 ? 44.504 2.717 -10.412 1.00 61.22 88 LEU A N 1
ATOM 670 C CA . LEU A 1 88 ? 44.505 1.289 -10.752 1.00 61.22 88 LEU A CA 1
ATOM 671 C C . LEU A 1 88 ? 43.309 0.544 -10.137 1.00 61.22 88 LEU A C 1
ATOM 673 O O . LEU A 1 88 ? 42.861 -0.459 -10.690 1.00 61.22 88 LEU A O 1
ATOM 677 N N . PHE A 1 89 ? 42.767 1.071 -9.037 1.00 58.47 89 PHE A N 1
ATOM 678 C CA . PHE A 1 89 ? 41.576 0.551 -8.364 1.00 58.47 89 PHE A CA 1
ATOM 679 C C . PHE A 1 89 ? 40.423 1.549 -8.334 1.00 58.47 89 PHE A C 1
ATOM 681 O O . PHE A 1 89 ? 39.549 1.439 -7.472 1.00 58.47 89 PHE A O 1
ATOM 688 N N . ALA A 1 90 ? 40.389 2.499 -9.276 1.00 62.06 90 ALA A N 1
ATOM 689 C CA . ALA A 1 90 ? 39.208 3.326 -9.450 1.00 62.06 90 ALA A CA 1
ATOM 690 C C . ALA A 1 90 ? 38.007 2.373 -9.594 1.00 62.06 90 ALA A C 1
ATOM 692 O O . ALA A 1 90 ? 38.017 1.528 -10.500 1.00 62.06 90 ALA A O 1
ATOM 693 N N . PRO A 1 91 ? 37.014 2.429 -8.684 1.00 59.69 91 PRO A N 1
ATOM 694 C CA . PRO A 1 91 ? 35.873 1.533 -8.745 1.00 59.69 91 PRO A CA 1
ATOM 695 C C . PRO A 1 91 ? 35.276 1.687 -10.134 1.00 59.69 91 PRO A C 1
ATOM 697 O O . PRO A 1 91 ? 35.046 2.817 -10.571 1.00 59.69 91 PRO A O 1
ATOM 700 N N . ALA A 1 92 ? 35.109 0.568 -10.847 1.00 60.25 92 ALA A N 1
ATOM 701 C CA . ALA A 1 92 ? 34.570 0.582 -12.197 1.00 60.25 92 ALA A CA 1
ATOM 702 C C . ALA A 1 92 ? 33.321 1.463 -12.181 1.00 60.25 92 ALA A C 1
ATOM 704 O O . ALA A 1 92 ? 32.355 1.157 -11.476 1.00 60.25 92 ALA A O 1
ATOM 705 N N . ALA A 1 93 ? 33.391 2.608 -12.869 1.00 61.69 93 ALA A N 1
ATOM 706 C CA . ALA A 1 93 ? 32.280 3.537 -12.902 1.00 61.69 93 ALA A CA 1
ATOM 707 C C . ALA A 1 93 ? 31.067 2.735 -13.363 1.00 61.69 93 ALA A C 1
ATOM 709 O O . ALA A 1 93 ? 31.131 2.048 -14.385 1.00 61.69 93 ALA A O 1
ATOM 710 N N . ASN A 1 94 ? 30.008 2.742 -12.556 1.00 57.06 94 ASN A N 1
ATOM 711 C CA . ASN A 1 94 ? 28.834 1.936 -12.826 1.00 57.06 94 ASN A CA 1
ATOM 712 C C . ASN A 1 94 ? 28.168 2.504 -14.089 1.00 57.06 94 ASN A C 1
ATOM 714 O O . ASN A 1 94 ? 27.469 3.514 -14.041 1.00 57.06 94 ASN A O 1
ATOM 718 N N . THR A 1 95 ? 28.496 1.916 -15.240 1.00 64.56 95 THR A N 1
ATOM 719 C CA . THR A 1 95 ? 28.081 2.387 -16.570 1.00 64.56 95 THR A CA 1
ATOM 720 C C . THR A 1 95 ? 26.671 1.937 -16.925 1.00 64.56 95 THR A C 1
ATOM 722 O O . THR A 1 95 ? 26.162 2.335 -17.971 1.00 64.56 95 THR A O 1
ATOM 725 N N . ASP A 1 96 ? 26.007 1.209 -16.022 1.00 65.31 96 ASP A N 1
ATOM 726 C CA . ASP A 1 96 ? 24.639 0.705 -16.161 1.00 65.31 96 ASP A CA 1
ATOM 727 C C . ASP A 1 96 ? 23.586 1.808 -16.401 1.00 65.31 96 ASP A C 1
ATOM 729 O O . ASP A 1 96 ? 22.426 1.481 -16.590 1.00 65.31 96 ASP A O 1
ATOM 733 N N . TYR A 1 97 ? 23.948 3.098 -16.385 1.00 69.75 97 TYR A N 1
ATOM 734 C CA . TYR A 1 97 ? 23.064 4.233 -16.685 1.00 69.75 97 TYR A CA 1
ATOM 735 C C . TYR A 1 97 ? 23.744 5.314 -17.544 1.00 69.75 97 TYR A C 1
ATOM 737 O O . TYR A 1 97 ? 23.557 6.511 -17.331 1.00 69.75 97 TYR A O 1
ATOM 745 N N . ALA A 1 98 ? 24.580 4.918 -18.507 1.00 69.06 98 ALA A N 1
ATOM 746 C CA . ALA A 1 98 ? 25.325 5.870 -19.340 1.00 69.06 98 ALA A CA 1
ATOM 747 C C . ALA A 1 98 ? 24.443 6.700 -20.301 1.00 69.06 98 ALA A C 1
ATOM 749 O O . ALA A 1 98 ? 24.899 7.708 -20.842 1.00 69.06 98 ALA A O 1
ATOM 750 N N . GLN A 1 99 ? 23.194 6.288 -20.536 1.00 81.94 99 GLN A N 1
ATOM 751 C CA . GLN A 1 99 ? 22.264 7.008 -21.406 1.00 81.94 99 GLN A CA 1
ATOM 752 C C . GLN A 1 99 ? 21.451 8.047 -20.627 1.00 81.94 99 GLN A C 1
ATOM 754 O O . GLN A 1 99 ? 21.092 7.849 -19.468 1.00 81.94 99 GLN A O 1
ATOM 759 N N . ALA A 1 100 ? 21.122 9.157 -21.291 1.00 86.69 100 ALA A N 1
ATOM 760 C CA . ALA A 1 100 ? 20.314 10.212 -20.696 1.00 86.69 100 ALA A CA 1
ATOM 761 C C . ALA A 1 100 ? 18.928 9.686 -20.285 1.00 86.69 100 ALA A C 1
ATOM 763 O O . ALA A 1 100 ? 18.256 8.993 -21.051 1.00 86.69 100 ALA A O 1
ATOM 764 N N . ALA A 1 101 ? 18.490 10.057 -19.082 1.00 92.12 101 ALA A N 1
ATOM 765 C CA . ALA A 1 101 ? 17.139 9.773 -18.628 1.00 92.12 101 ALA A CA 1
ATOM 766 C C . ALA A 1 101 ? 16.108 10.478 -19.526 1.00 92.12 101 ALA A C 1
ATOM 768 O O . ALA A 1 101 ? 16.335 11.593 -20.000 1.00 92.12 101 ALA A O 1
ATOM 769 N N . SER A 1 102 ? 14.958 9.841 -19.732 1.00 95.38 102 SER A N 1
ATOM 770 C CA . SER A 1 102 ? 13.848 10.405 -20.506 1.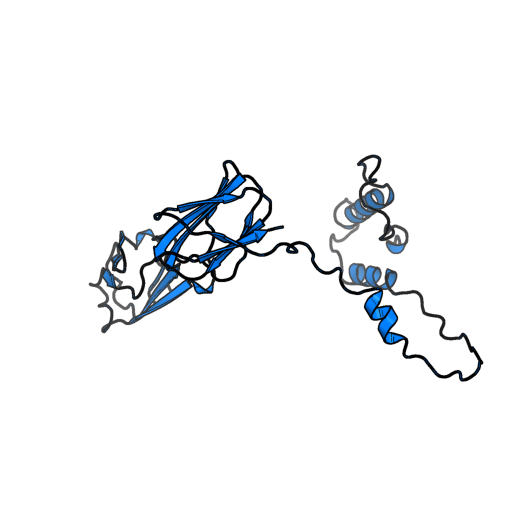00 95.38 102 SER A CA 1
ATOM 771 C C . SER A 1 102 ? 12.583 10.476 -19.662 1.00 95.38 102 SER A C 1
ATOM 773 O O . SER A 1 102 ? 12.353 9.631 -18.799 1.00 95.38 102 SER A O 1
ATOM 775 N N . THR A 1 103 ? 11.759 11.496 -19.884 1.00 95.38 103 THR A N 1
ATOM 776 C CA . THR A 1 103 ? 10.463 11.623 -19.217 1.00 95.38 103 THR A CA 1
ATOM 777 C C . THR A 1 103 ? 9.361 11.039 -20.088 1.00 95.38 103 THR A C 1
ATOM 779 O O . THR A 1 103 ? 9.328 11.235 -21.303 1.00 95.38 103 THR A O 1
ATOM 782 N N . VAL A 1 104 ? 8.442 10.311 -19.459 1.00 95.00 104 VAL A N 1
ATOM 783 C CA . VAL A 1 104 ? 7.274 9.722 -20.114 1.00 95.00 104 VAL A CA 1
ATOM 784 C C . VAL A 1 104 ? 6.022 10.340 -19.515 1.00 95.00 104 VAL A C 1
ATOM 786 O O . VAL A 1 104 ? 5.819 10.332 -18.302 1.00 95.00 104 VAL A O 1
ATOM 789 N N . THR A 1 105 ? 5.158 10.869 -20.375 1.00 93.94 105 THR A N 1
ATOM 790 C CA . THR A 1 105 ? 3.833 11.334 -19.967 1.00 93.94 105 THR A CA 1
ATOM 791 C C . THR A 1 105 ? 2.877 10.148 -19.947 1.00 93.94 105 THR A C 1
ATOM 793 O O . THR A 1 105 ? 2.667 9.494 -20.968 1.00 93.94 105 THR A O 1
ATOM 796 N N . LEU A 1 106 ? 2.297 9.862 -18.783 1.00 93.75 106 LEU A N 1
ATOM 797 C CA . LEU A 1 106 ? 1.222 8.879 -18.673 1.00 93.75 106 LEU A CA 1
ATOM 798 C C . LEU A 1 106 ? -0.089 9.467 -19.215 1.00 93.75 106 LEU A C 1
ATOM 800 O O . LEU A 1 106 ? -0.333 10.665 -19.092 1.00 93.75 106 LEU A O 1
ATOM 804 N N . GLY A 1 107 ? -0.914 8.619 -19.837 1.00 92.62 107 GLY A N 1
ATOM 805 C CA . GLY A 1 107 ? -2.188 9.007 -20.451 1.00 92.62 107 GLY A CA 1
ATOM 806 C C . GLY A 1 107 ? -3.311 9.277 -19.441 1.00 92.62 107 GLY A C 1
ATOM 807 O O . GLY A 1 107 ? -3.133 9.970 -18.444 1.00 92.62 107 GLY A O 1
ATOM 808 N N . ALA A 1 108 ? -4.508 8.750 -19.698 1.00 95.38 108 ALA A N 1
ATOM 809 C CA . ALA A 1 108 ? -5.566 8.735 -18.690 1.00 95.38 108 ALA A CA 1
ATOM 810 C C . ALA A 1 108 ? -5.274 7.656 -17.633 1.00 95.38 108 ALA A C 1
ATOM 812 O O . ALA A 1 108 ? -4.694 6.621 -17.949 1.00 95.38 108 ALA A O 1
ATOM 813 N N . SER A 1 109 ? -5.691 7.893 -16.389 1.00 93.56 109 SER A N 1
ATOM 814 C CA . SER A 1 109 ? -5.649 6.889 -15.321 1.00 93.56 109 SER A CA 1
ATOM 815 C C . SER A 1 109 ? -6.811 5.894 -15.496 1.00 93.56 109 SER A C 1
ATOM 817 O O . SER A 1 109 ? -7.940 6.350 -15.698 1.00 93.56 109 SER A O 1
ATOM 819 N N . PRO A 1 110 ? -6.584 4.567 -15.403 1.00 95.31 110 PRO A N 1
ATOM 820 C CA . PRO A 1 110 ? -5.297 3.893 -15.201 1.00 95.31 110 PRO A CA 1
ATOM 821 C C . PRO A 1 110 ? -4.421 3.908 -16.463 1.00 95.31 110 PRO A C 1
ATOM 823 O O . PRO A 1 110 ? -4.907 3.637 -17.560 1.00 95.31 110 PRO A O 1
ATOM 826 N N . ALA A 1 111 ? -3.122 4.155 -16.295 1.00 96.50 111 ALA A N 1
ATOM 827 C CA . ALA A 1 111 ? -2.156 4.157 -17.389 1.00 96.50 111 ALA A CA 1
ATOM 828 C C . ALA A 1 111 ? -1.266 2.910 -17.344 1.00 96.50 111 ALA A C 1
ATOM 830 O O . ALA A 1 111 ? -0.821 2.490 -16.275 1.00 96.50 111 ALA A O 1
ATOM 831 N N . THR A 1 112 ? -0.947 2.356 -18.512 1.00 97.00 112 THR A N 1
ATOM 832 C CA . THR A 1 112 ? -0.006 1.238 -18.645 1.00 97.00 112 THR A CA 1
ATOM 833 C C . THR A 1 112 ? 1.250 1.703 -19.359 1.00 97.00 112 THR A C 1
ATOM 835 O O . THR A 1 112 ? 1.197 2.186 -20.489 1.00 97.00 112 THR A O 1
ATOM 838 N N . TYR A 1 113 ? 2.391 1.493 -18.719 1.00 97.06 113 TYR A N 1
ATOM 839 C CA . TYR A 1 113 ? 3.702 1.614 -19.332 1.00 97.06 113 TYR A CA 1
ATOM 840 C C . TYR A 1 113 ? 4.222 0.224 -19.708 1.00 97.06 113 TYR A C 1
ATOM 842 O O . TYR A 1 113 ? 4.096 -0.704 -18.917 1.00 97.06 113 TYR A O 1
ATOM 850 N N . THR A 1 114 ? 4.795 0.061 -20.902 1.00 97.69 114 THR A N 1
ATOM 851 C CA . THR A 1 114 ? 5.456 -1.190 -21.318 1.00 97.69 114 THR A CA 1
ATOM 852 C C . THR A 1 114 ? 6.920 -0.898 -21.596 1.00 97.69 114 THR A C 1
ATOM 854 O O . THR A 1 114 ? 7.227 -0.031 -22.413 1.00 97.69 114 THR A O 1
ATOM 857 N N . ALA A 1 115 ? 7.817 -1.614 -20.925 1.00 97.19 115 ALA A N 1
ATOM 858 C CA . ALA A 1 115 ? 9.245 -1.464 -21.130 1.00 97.19 115 ALA A CA 1
ATOM 859 C C . ALA A 1 115 ? 9.675 -2.049 -22.480 1.00 97.19 115 ALA A C 1
ATOM 861 O O . ALA A 1 115 ? 9.340 -3.186 -22.810 1.00 97.19 115 ALA A O 1
ATOM 862 N N . THR A 1 116 ? 10.421 -1.278 -23.269 1.00 96.62 116 THR A N 1
ATOM 863 C CA . THR A 1 116 ? 10.935 -1.703 -24.585 1.00 96.62 116 THR A CA 1
ATOM 864 C C . THR A 1 116 ? 12.328 -2.321 -24.498 1.00 96.62 116 THR A C 1
ATOM 866 O O . THR A 1 116 ? 12.696 -3.128 -25.347 1.00 96.62 116 THR A O 1
ATOM 869 N N . SER A 1 117 ? 13.087 -1.982 -23.459 1.00 95.81 117 SER A N 1
ATOM 870 C CA . SER A 1 117 ? 14.415 -2.509 -23.154 1.00 95.81 117 SER A CA 1
ATOM 871 C C . SER A 1 117 ? 14.561 -2.728 -21.649 1.00 95.81 117 SER A C 1
ATOM 873 O O . SER A 1 117 ? 13.623 -2.507 -20.878 1.00 95.81 117 SER A O 1
ATOM 875 N N . ARG A 1 118 ? 15.744 -3.173 -21.219 1.00 94.94 118 ARG A N 1
ATOM 876 C CA . ARG A 1 118 ? 16.110 -3.123 -19.805 1.00 94.94 118 ARG A CA 1
ATOM 877 C C . ARG A 1 118 ? 16.286 -1.660 -19.394 1.00 94.94 118 ARG A C 1
ATOM 879 O O . ARG A 1 118 ? 16.928 -0.899 -20.112 1.00 94.94 118 ARG A O 1
ATOM 886 N N . GLN A 1 119 ? 15.663 -1.258 -18.294 1.00 95.94 119 GLN A N 1
ATOM 887 C CA . GLN A 1 119 ? 15.644 0.142 -17.860 1.00 95.94 119 GLN A CA 1
ATOM 888 C C . GLN A 1 119 ? 15.108 0.275 -16.433 1.00 95.94 119 GLN A C 1
ATOM 890 O O . GLN A 1 119 ? 14.307 -0.542 -15.976 1.00 95.94 119 GLN A O 1
ATOM 895 N N . GLY A 1 120 ? 15.505 1.347 -15.760 1.00 94.19 120 GLY A N 1
ATOM 896 C CA . GLY A 1 120 ? 14.898 1.804 -14.522 1.00 94.19 120 GLY A CA 1
ATOM 897 C C . GLY A 1 120 ? 13.642 2.626 -14.799 1.00 94.19 120 GLY A C 1
ATOM 898 O O . GLY A 1 120 ? 13.635 3.510 -15.654 1.00 94.19 120 GLY A O 1
ATOM 899 N N . PHE A 1 121 ? 12.578 2.355 -14.057 1.00 94.38 121 PHE A N 1
ATOM 900 C CA . PHE A 1 121 ? 11.335 3.111 -14.073 1.00 94.38 121 PHE A CA 1
ATOM 901 C C . PHE A 1 121 ? 11.161 3.804 -12.726 1.00 94.38 121 PHE A C 1
ATOM 903 O O . PHE A 1 121 ? 11.081 3.153 -11.684 1.00 94.38 121 PHE A O 1
ATOM 910 N N . HIS A 1 122 ? 11.119 5.129 -12.741 1.00 92.25 122 HIS A N 1
ATOM 911 C CA . HIS A 1 122 ? 11.016 5.950 -11.544 1.00 92.25 122 HIS A CA 1
ATOM 912 C C . HIS A 1 122 ? 9.797 6.862 -11.656 1.00 92.25 122 HIS A C 1
ATOM 914 O O . HIS A 1 122 ? 9.599 7.512 -12.681 1.00 92.25 122 HIS A O 1
ATOM 920 N N . ILE A 1 123 ? 8.975 6.914 -10.608 1.00 90.44 123 ILE A N 1
ATOM 921 C CA . ILE A 1 123 ? 7.829 7.822 -10.537 1.00 90.44 123 ILE A CA 1
ATOM 922 C C . ILE A 1 123 ? 8.072 8.856 -9.445 1.00 90.44 123 ILE A C 1
ATOM 924 O O . ILE A 1 123 ? 8.413 8.505 -8.320 1.00 90.44 123 ILE A O 1
ATOM 928 N N . THR A 1 124 ? 7.828 10.124 -9.769 1.00 87.94 124 THR A N 1
ATOM 929 C CA . THR A 1 124 ? 7.875 11.240 -8.819 1.00 87.94 124 THR A CA 1
ATOM 930 C C . THR A 1 124 ? 6.686 12.175 -9.013 1.00 87.94 124 THR A C 1
ATOM 932 O O . THR A 1 124 ? 6.141 12.292 -10.110 1.00 87.94 124 THR A O 1
ATOM 935 N N . GLY A 1 125 ? 6.285 12.868 -7.945 1.00 84.88 125 GLY A N 1
ATOM 936 C CA . GLY A 1 125 ? 5.137 13.776 -7.976 1.00 84.88 125 GLY A CA 1
ATOM 937 C C . GLY A 1 125 ? 3.799 13.065 -8.220 1.00 84.88 125 GLY A C 1
ATOM 938 O O . GLY A 1 125 ? 3.717 11.838 -8.256 1.00 84.88 125 GLY A O 1
ATOM 939 N N . GLY A 1 126 ? 2.737 13.856 -8.381 1.00 84.31 126 GLY A N 1
ATOM 940 C CA . GLY A 1 126 ? 1.372 13.342 -8.512 1.00 84.31 126 GLY A CA 1
ATOM 941 C C . GLY A 1 126 ? 0.876 12.591 -7.269 1.00 84.31 126 GLY A C 1
ATOM 942 O O . GLY A 1 126 ? 1.516 12.584 -6.218 1.00 84.31 126 GLY A O 1
ATOM 943 N N . ALA A 1 127 ? -0.290 11.964 -7.393 1.00 82.94 127 ALA A N 1
ATOM 944 C CA . ALA A 1 127 ? -0.917 11.155 -6.353 1.00 82.94 127 ALA A CA 1
ATOM 945 C C . ALA A 1 127 ? -1.214 9.770 -6.931 1.00 82.94 127 ALA A C 1
ATOM 947 O O . ALA A 1 127 ? -2.300 9.514 -7.458 1.00 82.94 127 ALA A O 1
ATOM 948 N N . VAL A 1 128 ? -0.208 8.895 -6.885 1.00 84.94 128 VAL A N 1
ATOM 949 C CA . VAL A 1 128 ? -0.310 7.503 -7.336 1.00 84.94 128 VAL A CA 1
ATOM 950 C C . VAL A 1 128 ? -1.064 6.699 -6.287 1.00 84.94 128 VAL A C 1
ATOM 952 O O . VAL A 1 128 ? -0.651 6.640 -5.139 1.00 84.94 128 VAL A O 1
ATOM 955 N N . THR A 1 129 ? -2.169 6.076 -6.681 1.00 81.56 129 THR A N 1
ATOM 956 C CA . THR A 1 129 ? -3.035 5.286 -5.800 1.00 81.56 129 THR A CA 1
ATOM 957 C C . THR A 1 129 ? -2.842 3.777 -5.948 1.00 81.56 129 THR A C 1
ATOM 959 O O . THR A 1 129 ? -3.246 3.015 -5.071 1.00 81.56 129 THR A O 1
ATOM 962 N N . ALA A 1 130 ? -2.231 3.320 -7.041 1.00 82.81 130 ALA A N 1
ATOM 963 C CA . ALA A 1 130 ? -1.817 1.931 -7.194 1.00 82.81 130 ALA A CA 1
ATOM 964 C C . ALA A 1 130 ? -0.669 1.811 -8.196 1.00 82.81 130 ALA A C 1
ATOM 966 O O . ALA A 1 130 ? -0.673 2.475 -9.235 1.00 82.81 130 ALA A O 1
ATOM 967 N N . LEU A 1 131 ? 0.270 0.909 -7.913 1.00 88.50 131 LEU A N 1
ATOM 968 C CA . LEU A 1 131 ? 1.301 0.500 -8.854 1.00 88.50 131 LEU A CA 1
ATOM 969 C C . LEU A 1 131 ? 1.413 -1.019 -8.874 1.00 88.50 131 LEU A C 1
ATOM 971 O O . LEU A 1 131 ? 1.535 -1.667 -7.834 1.00 88.50 131 LEU A O 1
ATOM 975 N N . THR A 1 132 ? 1.371 -1.597 -10.068 1.00 90.69 132 THR A N 1
ATOM 976 C CA . THR A 1 132 ? 1.601 -3.033 -10.251 1.00 90.69 132 THR A CA 1
ATOM 977 C C . THR A 1 132 ? 2.627 -3.250 -11.345 1.00 90.69 132 THR A C 1
ATOM 979 O O . THR A 1 132 ? 2.563 -2.616 -12.397 1.00 90.69 132 THR A O 1
ATOM 982 N N . LEU A 1 133 ? 3.570 -4.149 -11.083 1.00 93.75 133 LEU A N 1
ATOM 983 C CA . LEU A 1 133 ? 4.517 -4.663 -12.056 1.00 93.75 133 LEU A CA 1
ATOM 984 C C . LEU A 1 133 ? 3.981 -5.988 -12.586 1.00 93.75 133 LEU A C 1
ATOM 986 O O . LEU A 1 133 ? 3.745 -6.920 -11.822 1.00 93.75 133 LEU A O 1
ATOM 990 N N . GLN A 1 134 ? 3.820 -6.093 -13.894 1.00 96.94 134 GLN A N 1
ATOM 991 C CA . GLN A 1 134 ? 3.501 -7.334 -14.571 1.00 96.94 134 GLN A CA 1
ATOM 992 C C . GLN A 1 134 ? 4.726 -7.825 -15.346 1.00 96.94 134 GLN A C 1
ATOM 994 O O . GLN A 1 134 ? 5.206 -7.146 -16.254 1.00 96.94 134 GLN A O 1
ATOM 999 N N . ARG A 1 135 ? 5.187 -9.033 -15.017 1.00 94.38 135 ARG A N 1
ATOM 1000 C CA . ARG A 1 135 ? 6.280 -9.738 -15.699 1.00 94.38 135 ARG A CA 1
ATOM 1001 C C . ARG A 1 135 ? 5.741 -11.041 -16.275 1.00 94.38 135 ARG A C 1
ATOM 1003 O O . ARG A 1 135 ? 5.548 -12.022 -15.555 1.00 94.38 135 ARG A O 1
ATOM 1010 N N . GLY A 1 136 ? 5.441 -11.034 -17.572 1.00 94.31 136 GLY A N 1
ATOM 1011 C CA . GLY A 1 136 ? 4.726 -12.133 -18.223 1.00 94.31 136 GLY A CA 1
ATOM 1012 C C . GLY A 1 136 ? 3.336 -12.354 -17.594 1.00 94.31 136 GLY A C 1
ATOM 1013 O O . GLY A 1 136 ? 2.535 -11.412 -17.581 1.00 94.31 136 GLY A O 1
ATOM 1014 N N . PRO A 1 137 ? 3.021 -13.564 -17.085 1.00 92.75 137 PRO A N 1
ATOM 1015 C CA . PRO A 1 137 ? 1.749 -13.837 -16.410 1.00 92.75 137 PRO A CA 1
ATOM 1016 C C . PRO A 1 137 ? 1.707 -13.357 -14.948 1.00 92.75 137 PRO A C 1
ATOM 1018 O O . PRO A 1 137 ? 0.627 -13.284 -14.367 1.00 92.75 137 PRO A O 1
ATOM 1021 N N . THR A 1 138 ? 2.853 -13.041 -14.335 1.00 90.44 138 THR A N 1
ATOM 1022 C CA . THR A 1 138 ? 2.933 -12.684 -12.912 1.00 90.44 138 THR A CA 1
ATOM 1023 C C . THR A 1 138 ? 2.629 -11.206 -12.705 1.00 90.44 138 THR A C 1
ATOM 1025 O O . THR A 1 138 ? 3.248 -10.361 -13.349 1.00 90.44 138 THR A O 1
ATOM 1028 N N . VAL A 1 139 ? 1.731 -10.890 -11.767 1.00 90.38 139 VAL A N 1
ATOM 1029 C CA . VAL A 1 139 ? 1.421 -9.519 -11.330 1.00 90.38 139 VAL A CA 1
ATOM 1030 C C . VAL A 1 139 ? 1.894 -9.333 -9.890 1.00 90.38 139 VAL A C 1
ATOM 1032 O O . VAL A 1 139 ? 1.451 -10.042 -8.990 1.00 90.38 139 VAL A O 1
ATOM 1035 N N . LEU A 1 140 ? 2.790 -8.372 -9.676 1.00 85.62 140 LEU A N 1
ATOM 1036 C CA . LEU A 1 140 ? 3.361 -8.014 -8.385 1.00 85.62 140 LEU A CA 1
ATOM 1037 C C . LEU A 1 140 ? 2.904 -6.597 -7.997 1.00 85.62 140 LEU A C 1
ATOM 1039 O O . LEU A 1 140 ? 3.230 -5.642 -8.706 1.00 85.62 140 LEU A O 1
ATOM 1043 N N . PRO A 1 141 ? 2.164 -6.416 -6.893 1.00 82.19 141 PRO A N 1
ATOM 1044 C CA . PRO A 1 141 ? 1.914 -5.086 -6.352 1.00 82.19 141 PRO A CA 1
ATOM 1045 C C . PRO A 1 141 ? 3.227 -4.453 -5.881 1.00 82.19 141 PRO A C 1
ATOM 1047 O O . PRO A 1 141 ? 4.032 -5.094 -5.206 1.00 82.19 141 PRO A O 1
ATOM 1050 N N . VAL A 1 142 ? 3.434 -3.189 -6.237 1.00 83.06 142 VAL A N 1
ATOM 1051 C CA . VAL A 1 142 ? 4.640 -2.431 -5.906 1.00 83.06 142 VAL A CA 1
ATOM 1052 C C . VAL A 1 142 ? 4.254 -1.266 -5.001 1.00 83.06 142 VAL A C 1
ATOM 1054 O O . VAL A 1 142 ? 3.320 -0.535 -5.315 1.00 83.06 142 VAL A O 1
ATOM 1057 N N . GLY A 1 143 ? 4.998 -1.070 -3.909 1.00 69.69 143 GLY A N 1
ATOM 1058 C CA . GLY A 1 143 ? 4.920 0.150 -3.104 1.00 69.69 143 GLY A CA 1
ATOM 1059 C C . GLY A 1 143 ? 4.201 0.029 -1.761 1.00 69.69 143 GLY A C 1
ATOM 1060 O O . GLY A 1 143 ? 3.273 0.773 -1.507 1.00 69.69 143 GLY A O 1
ATOM 1061 N N . ASN A 1 144 ? 4.694 -0.791 -0.839 1.00 60.31 144 ASN A N 1
ATOM 1062 C CA . ASN A 1 144 ? 4.353 -0.614 0.577 1.00 60.31 144 ASN A CA 1
ATOM 1063 C C . ASN A 1 144 ? 5.636 -0.226 1.313 1.00 60.31 144 ASN A C 1
ATOM 1065 O O . ASN A 1 144 ? 6.432 -1.103 1.653 1.00 60.31 144 ASN A O 1
ATOM 1069 N N . SER A 1 145 ? 5.874 1.070 1.514 1.00 61.19 145 SER A N 1
ATOM 1070 C CA . SER A 1 145 ? 6.964 1.511 2.389 1.00 61.19 145 SER A CA 1
ATOM 1071 C C . SER A 1 145 ? 6.477 1.536 3.837 1.00 61.19 145 SER A C 1
ATOM 1073 O O . SER A 1 145 ? 5.307 1.795 4.099 1.00 61.19 145 SER A O 1
ATOM 1075 N N . ALA A 1 146 ? 7.370 1.313 4.807 1.00 61.16 146 ALA A N 1
ATOM 1076 C CA . ALA A 1 146 ? 7.025 1.434 6.229 1.00 61.16 146 ALA A CA 1
ATOM 1077 C C . ALA A 1 146 ? 6.499 2.841 6.591 1.00 61.16 146 ALA A C 1
ATOM 1079 O O . ALA A 1 146 ? 5.701 2.979 7.513 1.00 61.16 146 ALA A O 1
ATOM 1080 N N . SER A 1 147 ? 6.892 3.867 5.826 1.00 63.81 147 SER A N 1
ATOM 1081 C CA . SER A 1 147 ? 6.381 5.241 5.937 1.00 63.81 147 SER A CA 1
ATOM 1082 C C . SER A 1 147 ? 4.896 5.390 5.592 1.00 63.81 147 SER A C 1
ATOM 1084 O O . SER A 1 147 ? 4.292 6.385 5.981 1.00 63.81 147 SER A O 1
ATOM 1086 N N . ASP A 1 148 ? 4.300 4.415 4.903 1.00 75.31 148 ASP A N 1
ATOM 1087 C CA . ASP A 1 148 ? 2.881 4.426 4.542 1.00 75.31 148 ASP A CA 1
ATOM 1088 C C . ASP A 1 148 ? 1.975 3.829 5.632 1.00 75.31 148 ASP A C 1
ATOM 1090 O O . ASP A 1 148 ? 0.746 3.801 5.487 1.00 75.31 148 ASP A O 1
ATOM 1094 N N . ILE A 1 149 ? 2.572 3.314 6.712 1.00 87.12 149 ILE A N 1
ATOM 1095 C CA . ILE A 1 149 ? 1.837 2.803 7.863 1.00 87.12 149 ILE A CA 1
ATOM 1096 C C . ILE A 1 149 ? 1.475 3.988 8.750 1.00 87.12 149 ILE A C 1
ATOM 1098 O O . ILE A 1 149 ? 2.336 4.613 9.369 1.00 87.12 149 ILE A O 1
ATOM 1102 N N . VAL A 1 150 ? 0.182 4.275 8.840 1.00 91.44 150 VAL A N 1
ATOM 1103 C CA . VAL A 1 150 ? -0.346 5.280 9.761 1.00 91.44 150 VAL A CA 1
ATOM 1104 C C . VAL A 1 150 ? -0.878 4.591 11.005 1.00 91.44 150 VAL A C 1
ATOM 1106 O O . VAL A 1 150 ? -1.554 3.569 10.914 1.00 91.44 150 VAL A O 1
ATOM 1109 N N . ASP A 1 151 ? -0.583 5.178 12.162 1.00 95.19 151 ASP A N 1
ATOM 1110 C CA . ASP A 1 151 ? -1.136 4.806 13.461 1.00 95.19 151 ASP A CA 1
ATOM 1111 C C . ASP A 1 151 ? -2.006 5.951 13.980 1.00 95.19 151 ASP A C 1
ATOM 1113 O O . ASP A 1 151 ? -1.553 7.095 14.101 1.00 95.19 151 ASP A O 1
ATOM 1117 N N . LYS A 1 152 ? -3.269 5.652 14.273 1.00 96.31 152 LYS A N 1
ATOM 1118 C CA . LYS A 1 152 ? -4.207 6.594 14.867 1.00 96.31 152 LYS A CA 1
ATOM 1119 C C . LYS A 1 152 ? -4.746 6.045 16.177 1.00 96.31 152 LYS A C 1
ATOM 1121 O O . LYS A 1 152 ? -5.335 4.973 16.228 1.00 96.31 152 LYS A O 1
ATOM 1126 N N . THR A 1 153 ? -4.618 6.851 17.227 1.00 97.94 153 THR A N 1
ATOM 1127 C CA . THR A 1 153 ? -5.270 6.615 18.518 1.00 97.94 153 THR A CA 1
ATOM 1128 C C . THR A 1 153 ? -6.547 7.448 18.630 1.00 97.94 153 THR A C 1
ATOM 1130 O O . THR A 1 153 ? -6.527 8.648 18.337 1.00 97.94 153 THR A O 1
ATOM 1133 N N . PHE A 1 154 ? -7.620 6.804 19.080 1.00 98.38 154 PHE A N 1
ATOM 1134 C CA . PHE A 1 154 ? -8.894 7.395 19.484 1.00 98.38 154 PHE A CA 1
ATOM 1135 C C . PHE A 1 154 ? -9.076 7.215 20.994 1.00 98.38 154 PHE A C 1
ATOM 1137 O O . PHE A 1 154 ? -8.712 6.168 21.542 1.00 98.38 154 PHE A O 1
ATOM 1144 N N . VAL A 1 155 ? -9.633 8.217 21.670 1.00 98.31 155 VAL A N 1
ATOM 1145 C CA . VAL A 1 155 ? -9.818 8.259 23.126 1.00 98.31 155 VAL A CA 1
ATOM 1146 C C . VAL A 1 155 ? -11.305 8.281 23.480 1.00 98.31 155 VAL A C 1
ATOM 1148 O O . VAL A 1 155 ? -12.090 9.026 22.889 1.00 98.31 155 VAL A O 1
ATOM 1151 N N . SER A 1 156 ? -11.687 7.473 24.472 1.00 98.44 156 SER A N 1
ATOM 1152 C CA . SER A 1 156 ? -13.061 7.419 24.980 1.00 98.44 156 SER A CA 1
ATOM 1153 C C . SER A 1 156 ? -13.535 8.787 25.480 1.00 98.44 156 SER A C 1
ATOM 1155 O O . SER A 1 156 ? -12.821 9.474 26.210 1.00 98.44 156 SER A O 1
ATOM 1157 N N . GLY A 1 157 ? -14.771 9.142 25.141 1.00 97.25 157 GLY A N 1
ATOM 1158 C CA . GLY A 1 157 ? -15.401 10.435 25.384 1.00 97.25 157 GLY A CA 1
ATOM 1159 C C . GLY A 1 157 ? -15.336 11.317 24.135 1.00 97.25 157 GLY A C 1
ATOM 1160 O O . GLY A 1 157 ? -16.346 11.415 23.441 1.00 97.25 157 GLY A O 1
ATOM 1161 N N . PRO A 1 158 ? -14.183 11.944 23.827 1.00 97.19 158 PRO A N 1
ATOM 1162 C CA . PRO A 1 158 ? -14.062 12.851 22.687 1.00 97.19 158 PRO A CA 1
ATOM 1163 C C . PRO A 1 158 ? -14.265 12.183 21.324 1.00 97.19 158 PRO A C 1
ATOM 1165 O O . PRO A 1 158 ? -14.919 12.766 20.465 1.00 97.19 158 PRO A O 1
ATOM 1168 N N . ASP A 1 159 ? -13.712 10.982 21.126 1.00 97.88 159 ASP A N 1
ATOM 1169 C CA . ASP A 1 159 ? -13.703 10.333 19.810 1.00 97.88 159 ASP A CA 1
ATOM 1170 C C . ASP A 1 159 ? -14.764 9.232 19.671 1.00 97.88 159 ASP A C 1
ATOM 1172 O O . ASP A 1 159 ? -15.260 8.970 18.576 1.00 97.88 159 ASP A O 1
ATOM 1176 N N . PHE A 1 160 ? -15.100 8.560 20.774 1.00 98.50 160 PHE A N 1
ATOM 1177 C CA . PHE A 1 160 ? -16.105 7.498 20.810 1.00 98.50 160 PHE A CA 1
ATOM 1178 C C . PHE A 1 160 ? -16.710 7.348 22.207 1.00 98.50 160 PHE A C 1
ATOM 1180 O O . PHE A 1 160 ? -16.085 7.678 23.210 1.00 98.50 160 PHE A O 1
ATOM 1187 N N . THR A 1 161 ? -17.916 6.794 22.287 1.00 98.38 161 THR A N 1
ATOM 1188 C CA . THR A 1 161 ? -18.559 6.378 23.543 1.00 98.38 161 THR A CA 1
ATOM 1189 C C . THR A 1 161 ? -18.550 4.844 23.656 1.00 98.38 161 THR A C 1
ATOM 1191 O O . THR A 1 161 ? -19.174 4.177 22.817 1.00 98.38 161 THR A O 1
ATOM 1194 N N . PRO A 1 162 ? -17.866 4.264 24.663 1.00 98.44 162 PRO A N 1
ATOM 1195 C CA . PRO A 1 162 ? -17.892 2.827 24.934 1.00 98.44 162 PRO A CA 1
ATOM 1196 C C . PRO A 1 162 ? -19.320 2.304 25.134 1.00 98.44 162 PRO A C 1
ATOM 1198 O O . PRO A 1 162 ? -20.156 2.952 25.759 1.00 98.44 162 PRO A O 1
ATOM 1201 N N . GLY A 1 163 ? -19.600 1.116 24.617 1.00 98.12 163 GLY A N 1
ATOM 1202 C CA . GLY A 1 163 ? -20.893 0.438 24.678 1.00 98.12 163 GLY A CA 1
ATOM 1203 C C . GLY A 1 163 ? -21.899 0.850 23.601 1.00 98.12 163 GLY A C 1
ATOM 1204 O O . GLY A 1 163 ? -22.888 0.146 23.419 1.00 98.12 163 GLY A O 1
ATOM 1205 N N . THR A 1 164 ? -21.670 1.948 22.872 1.00 98.31 164 THR A N 1
ATOM 1206 C CA . THR A 1 164 ? -22.634 2.449 21.871 1.00 98.31 164 THR A CA 1
ATOM 1207 C C . THR A 1 164 ? -22.023 2.750 20.509 1.00 98.31 164 THR A C 1
ATOM 1209 O O . THR A 1 164 ? -22.715 2.650 19.499 1.00 98.31 164 THR A O 1
ATOM 1212 N N . THR A 1 165 ? -20.739 3.103 20.442 1.00 98.69 165 THR A N 1
ATOM 1213 C CA . THR A 1 165 ? -20.117 3.505 19.174 1.00 98.69 165 THR A CA 1
ATOM 1214 C C . THR A 1 165 ? -19.780 2.294 18.312 1.00 98.69 165 THR A C 1
ATOM 1216 O O . THR A 1 165 ? -19.005 1.433 18.725 1.00 98.69 165 THR A O 1
ATOM 1219 N N . THR A 1 166 ? -20.326 2.262 17.098 1.00 98.56 166 THR A N 1
ATOM 1220 C CA . THR A 1 166 ? -20.038 1.259 16.057 1.00 98.56 166 THR A CA 1
ATOM 1221 C C . THR A 1 166 ? -19.316 1.853 14.850 1.00 98.56 166 THR A C 1
ATOM 1223 O O . THR A 1 166 ? -18.972 1.130 13.924 1.00 98.56 166 THR A O 1
ATOM 1226 N N . THR A 1 167 ? -19.075 3.163 14.824 1.00 98.44 167 THR A N 1
ATOM 1227 C CA . THR A 1 167 ? -18.438 3.842 13.692 1.00 98.44 167 THR A CA 1
ATOM 1228 C C . THR A 1 167 ? -17.338 4.772 14.169 1.00 98.44 167 THR A C 1
ATOM 1230 O O . THR A 1 167 ? -17.567 5.569 15.076 1.00 98.44 167 THR A O 1
ATOM 1233 N N . LEU A 1 168 ? -16.175 4.713 13.524 1.00 98.19 168 LEU A N 1
ATOM 1234 C CA . LEU A 1 168 ? -15.057 5.628 13.744 1.00 98.19 168 LEU A CA 1
ATOM 1235 C C . LEU A 1 168 ? -14.744 6.386 12.451 1.00 98.19 168 LEU A C 1
ATOM 1237 O O . LEU A 1 168 ? -14.673 5.794 11.372 1.00 98.19 168 LEU A O 1
ATOM 1241 N N . THR A 1 169 ? -14.520 7.694 12.569 1.00 97.69 169 THR A N 1
ATOM 1242 C CA . THR A 1 169 ? 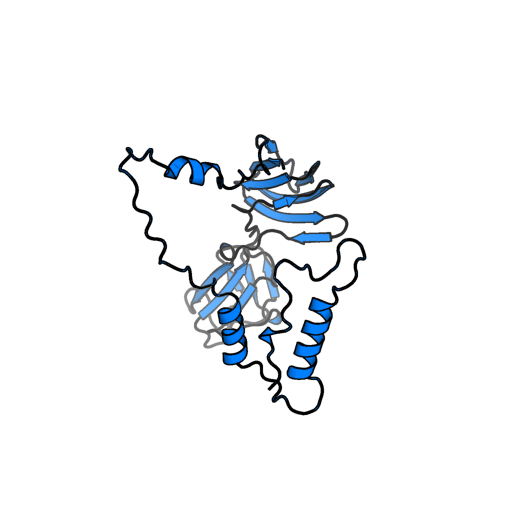-14.050 8.529 11.457 1.00 97.69 169 THR A CA 1
ATOM 1243 C C . THR A 1 169 ? -12.531 8.591 11.490 1.00 97.69 169 THR A C 1
ATOM 1245 O O . THR A 1 169 ? -11.931 9.205 12.371 1.00 97.69 169 THR A O 1
ATOM 1248 N N . LEU A 1 170 ? -11.899 7.934 10.527 1.00 96.88 170 LEU A N 1
ATOM 1249 C CA . LEU A 1 170 ? -10.455 7.881 10.375 1.00 96.88 170 LEU A CA 1
ATOM 1250 C C . LEU A 1 170 ? -9.917 9.184 9.758 1.00 96.88 170 LEU A C 1
ATOM 1252 O O . LEU A 1 170 ? -10.591 9.807 8.940 1.00 96.88 170 LEU A O 1
ATOM 1256 N N . PRO A 1 171 ? -8.690 9.610 10.106 1.00 93.25 171 PRO A N 1
ATOM 1257 C CA . PRO A 1 171 ? -8.091 10.809 9.518 1.00 93.25 171 PRO A CA 1
ATOM 1258 C C . PRO A 1 171 ? -7.733 10.616 8.040 1.00 93.25 171 PRO A C 1
ATOM 1260 O O . PRO A 1 171 ? -7.735 11.577 7.279 1.00 93.25 171 PRO A O 1
ATOM 1263 N N . ASN A 1 172 ? -7.447 9.374 7.641 1.00 91.62 172 ASN A N 1
ATOM 1264 C CA . ASN A 1 172 ? -7.021 9.013 6.299 1.00 91.62 172 ASN A CA 1
ATOM 1265 C C . ASN A 1 172 ? -7.847 7.831 5.790 1.00 91.62 172 ASN A C 1
ATOM 1267 O O . ASN A 1 172 ? -8.338 7.020 6.578 1.00 91.62 172 ASN A O 1
ATOM 1271 N N . ALA A 1 173 ? -7.978 7.721 4.469 1.00 87.94 173 ALA A N 1
ATOM 1272 C CA . ALA A 1 173 ? -8.543 6.532 3.850 1.00 87.94 173 ALA A CA 1
ATOM 1273 C C . ALA A 1 173 ? -7.501 5.406 3.845 1.00 87.94 173 ALA A C 1
ATOM 1275 O O . ALA A 1 173 ? -6.319 5.650 3.592 1.00 87.94 173 ALA A O 1
ATOM 1276 N N . PHE A 1 174 ? -7.937 4.174 4.103 1.00 89.25 174 PHE A N 1
ATOM 1277 C CA . PHE A 1 174 ? -7.082 2.983 4.098 1.00 89.25 174 PHE A CA 1
ATOM 1278 C C . PHE A 1 174 ? -7.440 2.070 2.925 1.00 89.25 174 PHE A C 1
ATOM 1280 O O . PHE A 1 174 ? -8.568 2.084 2.433 1.00 89.25 174 PHE A O 1
ATOM 1287 N N . GLY A 1 175 ? -6.460 1.308 2.431 1.00 80.38 175 GLY A N 1
ATOM 1288 C CA . GLY A 1 175 ? -6.607 0.588 1.161 1.00 80.38 175 GLY A CA 1
ATOM 1289 C C . GLY A 1 175 ? -7.621 -0.563 1.188 1.00 80.38 175 GLY A C 1
ATOM 1290 O O . GLY A 1 175 ? -8.357 -0.742 0.223 1.00 80.38 175 GLY A O 1
ATOM 1291 N N . ALA A 1 176 ? -7.642 -1.349 2.268 1.00 86.81 176 ALA A N 1
ATOM 1292 C CA . ALA A 1 176 ? -8.544 -2.489 2.458 1.00 86.81 176 ALA 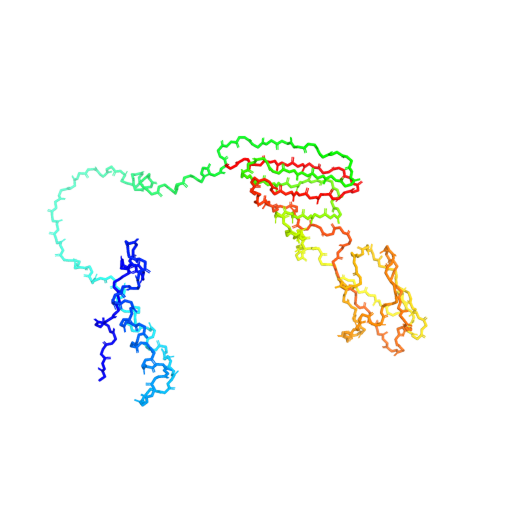A CA 1
ATOM 1293 C C . ALA A 1 176 ? -8.611 -2.882 3.945 1.00 86.81 176 ALA A C 1
ATOM 1295 O O . ALA A 1 176 ? -7.683 -2.581 4.695 1.00 86.81 176 ALA A O 1
ATOM 1296 N N . ILE A 1 177 ? -9.660 -3.612 4.348 1.00 91.12 177 ILE A N 1
ATOM 1297 C CA . ILE A 1 177 ? -9.814 -4.137 5.721 1.00 91.12 177 ILE A CA 1
ATOM 1298 C C . ILE A 1 177 ? -8.622 -5.024 6.104 1.00 91.12 177 ILE A C 1
ATOM 1300 O O . ILE A 1 177 ? -8.029 -4.817 7.151 1.00 91.12 177 ILE A O 1
ATOM 1304 N N . SER A 1 178 ? -8.170 -5.900 5.202 1.00 89.88 178 SER A N 1
ATOM 1305 C CA . SER A 1 178 ? -7.019 -6.793 5.428 1.00 89.88 178 SER A CA 1
ATOM 1306 C C . SER A 1 178 ? -5.669 -6.071 5.590 1.00 89.88 178 SER A C 1
ATOM 1308 O O . SER A 1 178 ? -4.625 -6.710 5.706 1.00 89.88 178 SER A O 1
ATOM 1310 N N . ARG A 1 179 ? -5.655 -4.739 5.475 1.00 89.12 179 ARG A N 1
ATOM 1311 C CA . ARG A 1 179 ? -4.486 -3.870 5.669 1.00 89.12 179 ARG A CA 1
ATOM 1312 C C . ARG A 1 179 ? -4.640 -2.966 6.894 1.00 89.12 179 ARG A C 1
ATOM 1314 O O . ARG A 1 179 ? -3.844 -2.037 7.055 1.00 89.12 179 ARG A O 1
ATOM 1321 N N . LEU A 1 180 ? -5.673 -3.197 7.700 1.00 93.88 180 LEU A N 1
ATOM 1322 C CA . LEU A 1 180 ? -5.917 -2.536 8.969 1.00 93.88 180 LEU A CA 1
ATOM 1323 C C . LEU A 1 180 ? -5.623 -3.501 10.115 1.00 93.88 180 LEU A C 1
ATOM 1325 O O . LEU A 1 180 ? -5.887 -4.693 10.036 1.00 93.88 180 LEU A O 1
ATOM 1329 N N . TRP A 1 181 ? -5.128 -2.947 11.210 1.00 96.88 181 TRP A N 1
ATOM 1330 C CA . TRP A 1 181 ? -5.061 -3.607 12.500 1.00 96.88 181 TRP A CA 1
ATOM 1331 C C . TRP A 1 181 ? -5.795 -2.734 13.504 1.00 96.88 181 TRP A C 1
ATOM 1333 O O . TRP A 1 181 ? -5.470 -1.554 13.678 1.00 96.88 181 TRP A O 1
ATOM 1343 N N . LEU A 1 182 ? -6.792 -3.321 14.152 1.00 98.00 182 LEU A N 1
ATOM 1344 C CA . LEU A 1 182 ? -7.617 -2.664 15.150 1.00 98.00 182 LEU A CA 1
ATOM 1345 C C . LEU A 1 182 ? -7.258 -3.210 16.532 1.00 98.00 182 LEU A C 1
ATOM 1347 O O . LEU A 1 182 ? -7.137 -4.420 16.713 1.00 98.00 182 LEU A O 1
ATOM 1351 N N . PHE A 1 183 ? -7.095 -2.327 17.513 1.00 98.56 183 PHE A N 1
ATOM 1352 C CA . PHE A 1 183 ? -6.841 -2.716 18.897 1.00 98.56 183 PHE A CA 1
ATOM 1353 C C . PHE A 1 183 ? -7.746 -1.939 19.844 1.00 98.56 183 PHE A C 1
ATOM 1355 O O . PHE A 1 183 ? -7.855 -0.719 19.725 1.00 98.56 183 PHE A O 1
ATOM 1362 N N . PHE A 1 184 ? -8.318 -2.624 20.829 1.00 98.44 184 PHE A N 1
ATOM 1363 C CA . PHE A 1 184 ? -9.016 -2.018 21.965 1.00 98.44 184 PHE A CA 1
ATOM 1364 C C . PHE A 1 184 ? -8.137 -2.182 23.201 1.00 98.44 184 PHE A C 1
ATOM 1366 O O . PHE A 1 184 ? -7.844 -3.308 23.588 1.00 98.44 184 PHE A O 1
ATOM 1373 N N . ASP A 1 185 ? -7.644 -1.082 23.772 1.00 98.06 185 ASP A N 1
ATOM 1374 C CA . ASP A 1 185 ? -6.695 -1.094 24.899 1.00 98.06 185 ASP A CA 1
ATOM 1375 C C . ASP A 1 185 ? -5.524 -2.079 24.709 1.00 98.06 185 ASP A C 1
ATOM 1377 O O . ASP A 1 185 ? -5.178 -2.854 25.594 1.00 98.06 185 ASP A O 1
ATOM 1381 N N . ALA A 1 186 ? -4.918 -2.048 23.518 1.00 96.31 186 ALA A N 1
ATOM 1382 C CA . ALA A 1 186 ? -3.843 -2.943 23.069 1.00 96.31 186 ALA A CA 1
ATOM 1383 C C . ALA A 1 186 ? -4.235 -4.413 22.805 1.00 96.31 186 ALA A C 1
ATOM 1385 O O . ALA A 1 186 ? -3.404 -5.167 22.297 1.00 96.31 186 ALA A O 1
ATOM 1386 N N . ALA A 1 187 ? -5.484 -4.821 23.043 1.00 97.94 187 ALA A N 1
ATOM 1387 C CA . ALA A 1 187 ? -5.988 -6.125 22.619 1.00 97.94 187 ALA A CA 1
ATOM 1388 C C . ALA A 1 187 ? -6.389 -6.094 21.138 1.00 97.94 187 ALA A C 1
ATOM 1390 O O . ALA A 1 187 ? -7.282 -5.339 20.742 1.00 97.94 187 ALA A O 1
ATOM 1391 N N . PHE A 1 188 ? -5.734 -6.922 20.322 1.00 97.81 188 PHE A N 1
ATOM 1392 C CA . PHE A 1 188 ? -6.037 -7.057 18.897 1.00 97.81 188 PHE A CA 1
ATOM 1393 C C . PHE A 1 188 ? -7.492 -7.488 18.669 1.00 97.81 188 PHE A C 1
ATOM 1395 O O . PHE A 1 188 ? -7.996 -8.374 19.359 1.00 97.81 188 PHE A O 1
ATOM 1402 N N . GLN A 1 189 ? -8.146 -6.852 17.702 1.00 98.25 189 GLN A N 1
ATOM 1403 C CA . GLN A 1 189 ? -9.481 -7.187 17.221 1.00 98.25 189 GLN A CA 1
ATOM 1404 C C . GLN A 1 189 ? -9.343 -7.785 15.824 1.00 98.25 189 GLN A C 1
ATOM 1406 O O . GLN A 1 189 ? -8.707 -7.179 14.960 1.00 98.25 189 GLN A O 1
ATOM 1411 N N . GLY A 1 190 ? -9.914 -8.970 15.620 1.00 96.44 190 GLY A N 1
ATOM 1412 C CA . GLY A 1 190 ? -9.897 -9.629 14.321 1.00 96.44 190 GLY A CA 1
ATOM 1413 C C . GLY A 1 190 ? -10.714 -8.878 13.270 1.00 96.44 190 GLY A C 1
ATOM 1414 O O . GLY A 1 190 ? -11.522 -7.999 13.580 1.00 96.44 190 GLY A O 1
ATOM 1415 N N . ASP A 1 191 ? -10.513 -9.255 12.007 1.00 95.56 191 ASP A N 1
ATOM 1416 C CA . ASP A 1 191 ? -11.240 -8.692 10.863 1.00 95.56 191 ASP A CA 1
ATOM 1417 C C . ASP A 1 191 ? -12.764 -8.898 10.985 1.00 95.56 191 ASP A C 1
ATOM 1419 O O . ASP A 1 191 ? -13.536 -8.130 10.416 1.00 95.56 191 ASP A O 1
ATOM 1423 N N . ASP A 1 192 ? -13.214 -9.885 11.769 1.00 96.94 192 ASP A N 1
ATOM 1424 C CA . ASP A 1 192 ? -14.623 -10.147 12.086 1.00 96.94 192 ASP A CA 1
ATOM 1425 C C . ASP A 1 192 ? -15.298 -8.999 12.855 1.00 96.94 192 ASP A C 1
ATOM 1427 O O . ASP A 1 192 ? -16.516 -8.810 12.763 1.00 96.94 192 ASP A O 1
ATOM 1431 N N . GLN A 1 193 ? -14.511 -8.175 13.550 1.00 97.94 193 GLN A N 1
ATOM 1432 C CA . GLN A 1 193 ? -15.001 -6.985 14.239 1.00 97.94 193 GLN A CA 1
ATOM 1433 C C . GLN A 1 193 ? -15.212 -5.787 13.297 1.00 97.94 193 GLN A C 1
ATOM 1435 O O . GLN A 1 193 ? -15.828 -4.799 13.705 1.00 97.94 193 GLN A O 1
ATOM 1440 N N . ILE A 1 194 ? -14.746 -5.851 12.045 1.00 98.00 194 ILE A N 1
ATOM 1441 C CA . ILE A 1 194 ? -14.859 -4.771 11.057 1.00 98.00 194 ILE A CA 1
ATOM 1442 C C . ILE A 1 194 ? -15.937 -5.127 10.024 1.00 98.00 194 ILE A C 1
ATOM 1444 O O . ILE A 1 194 ? -15.719 -5.933 9.125 1.00 98.00 194 ILE A O 1
ATOM 1448 N N . ALA A 1 195 ? -17.094 -4.468 10.107 1.00 97.75 195 ALA A N 1
ATOM 1449 C CA . ALA A 1 195 ? -18.206 -4.682 9.182 1.00 97.75 195 ALA A CA 1
ATOM 1450 C C . ALA A 1 195 ? -17.950 -4.065 7.797 1.00 97.75 195 ALA A C 1
ATOM 1452 O O . ALA A 1 195 ? -18.269 -4.671 6.775 1.00 97.75 195 ALA A O 1
ATOM 1453 N N . SER A 1 196 ? -17.389 -2.851 7.743 1.00 97.31 196 SER A N 1
ATOM 1454 C CA . SER A 1 196 ? -17.031 -2.201 6.478 1.00 97.31 196 SER A CA 1
ATOM 1455 C C . SER A 1 196 ? -16.006 -1.085 6.653 1.00 97.31 196 SER A C 1
ATOM 1457 O O . SER A 1 196 ? -15.948 -0.436 7.696 1.00 97.31 196 SER A O 1
ATOM 1459 N N . LEU A 1 197 ? -15.256 -0.803 5.589 1.00 95.56 197 LEU A N 1
ATOM 1460 C CA . LEU A 1 197 ? -14.392 0.368 5.466 1.00 95.56 197 LEU A CA 1
ATOM 1461 C C . LEU A 1 197 ? -14.725 1.084 4.153 1.00 95.56 197 LEU A C 1
ATOM 1463 O O . LEU A 1 197 ? -14.493 0.533 3.076 1.00 95.56 197 LEU A O 1
ATOM 1467 N N . VAL A 1 198 ? -15.257 2.304 4.238 1.00 92.38 198 VAL A N 1
ATOM 1468 C CA . VAL A 1 198 ? -15.609 3.115 3.063 1.00 92.38 198 VAL A CA 1
ATOM 1469 C C . VAL A 1 198 ? -15.020 4.511 3.223 1.00 92.38 198 VAL A C 1
ATOM 1471 O O . VAL A 1 198 ? -15.430 5.278 4.091 1.00 92.38 198 VAL A O 1
ATOM 1474 N N . GLY A 1 199 ? -14.037 4.840 2.381 1.00 90.25 199 GLY A N 1
ATOM 1475 C CA . GLY A 1 199 ? -13.285 6.089 2.494 1.00 90.25 199 GLY A CA 1
ATOM 1476 C C . GLY A 1 199 ? -12.587 6.185 3.851 1.00 90.25 199 GLY A C 1
ATOM 1477 O O . GLY A 1 199 ? -11.716 5.376 4.164 1.00 90.25 199 GLY A O 1
ATOM 1478 N N . THR A 1 200 ? -12.985 7.167 4.656 1.00 95.75 200 THR A N 1
ATOM 1479 C CA . THR A 1 200 ? -12.490 7.381 6.023 1.00 95.75 200 THR A CA 1
ATOM 1480 C C . THR A 1 200 ? -13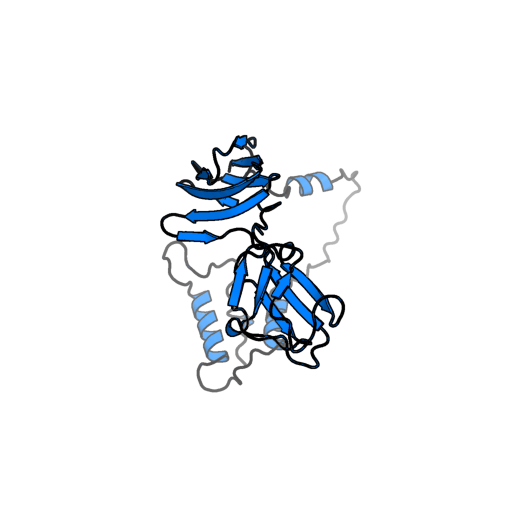.406 6.800 7.099 1.00 95.75 200 THR A C 1
ATOM 1482 O O . THR A 1 200 ? -13.093 6.900 8.280 1.00 95.75 200 THR A O 1
ATOM 1485 N N . THR A 1 201 ? -14.540 6.199 6.745 1.00 97.44 201 THR A N 1
ATOM 1486 C CA . THR A 1 201 ? -15.480 5.652 7.728 1.00 97.44 201 THR A CA 1
ATOM 1487 C C . THR A 1 201 ? -15.203 4.172 7.960 1.00 97.44 201 THR A C 1
ATOM 1489 O O . THR A 1 201 ? -15.350 3.352 7.050 1.00 97.44 201 THR A O 1
ATOM 1492 N N . LEU A 1 202 ? -14.821 3.836 9.193 1.00 98.06 202 LEU A N 1
ATOM 1493 C CA . LEU A 1 202 ? -14.697 2.467 9.684 1.00 98.06 202 LEU A CA 1
ATOM 1494 C C . LEU A 1 202 ? -15.970 2.092 10.444 1.00 98.06 202 LEU A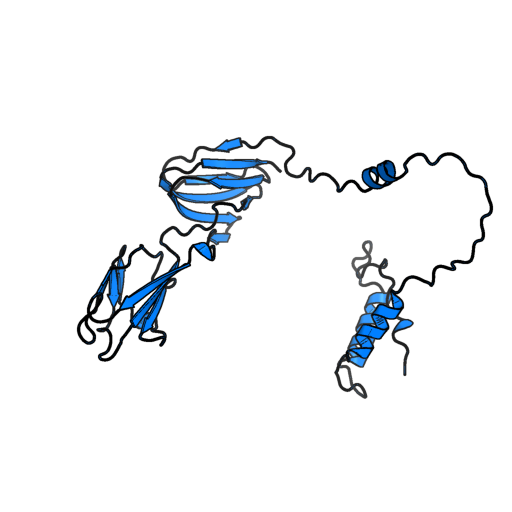 C 1
ATOM 1496 O O . LEU A 1 202 ? -16.302 2.731 11.443 1.00 98.06 202 LEU A O 1
ATOM 1500 N N . THR A 1 203 ? -16.659 1.051 9.997 1.00 98.38 203 THR A N 1
ATOM 1501 C CA . THR A 1 203 ? -17.854 0.505 10.648 1.00 98.38 203 THR A CA 1
ATOM 1502 C C . THR A 1 203 ? -17.511 -0.832 11.284 1.00 98.38 203 THR A C 1
ATOM 1504 O O . THR A 1 203 ? -16.944 -1.709 10.636 1.00 98.38 203 THR A O 1
ATOM 1507 N N . LEU A 1 204 ? -17.869 -0.985 12.551 1.00 98.50 204 LEU A N 1
ATOM 1508 C CA . LEU A 1 204 ? -17.631 -2.162 13.372 1.00 98.50 204 LEU A CA 1
ATOM 1509 C C . LEU A 1 204 ? -18.872 -3.058 13.398 1.00 98.50 204 LEU A C 1
ATOM 1511 O O . LEU A 1 204 ? -20.002 -2.567 13.382 1.00 98.50 204 LEU A O 1
ATOM 1515 N N . THR A 1 205 ? -18.658 -4.370 13.479 1.00 98.31 205 THR A N 1
ATOM 1516 C CA . THR A 1 205 ? -19.727 -5.379 13.573 1.00 98.31 205 THR A CA 1
ATOM 1517 C C . THR A 1 205 ? -20.459 -5.305 14.914 1.00 98.31 205 THR A C 1
ATOM 1519 O O . THR A 1 205 ? -21.661 -5.556 14.987 1.00 98.31 205 THR A O 1
ATOM 1522 N N . SER A 1 206 ? -19.751 -4.924 15.979 1.00 98.19 206 SER A N 1
ATOM 1523 C CA . SER A 1 206 ? -20.317 -4.701 17.309 1.00 98.19 206 SER A CA 1
ATOM 1524 C C . SER A 1 206 ? -19.817 -3.386 17.909 1.00 98.19 206 SER A C 1
ATOM 1526 O O . SER A 1 206 ? -18.805 -2.832 17.475 1.00 98.19 206 SER A O 1
ATOM 1528 N N . ALA A 1 207 ? -20.547 -2.853 18.892 1.00 98.44 207 ALA A N 1
ATOM 1529 C CA . ALA A 1 207 ? -20.132 -1.635 19.578 1.00 98.44 207 ALA A CA 1
ATOM 1530 C C . ALA A 1 207 ? -18.808 -1.855 20.325 1.00 98.44 207 ALA A C 1
ATOM 1532 O O . ALA A 1 207 ? -18.564 -2.939 20.858 1.00 98.44 207 ALA A O 1
ATOM 1533 N N . ILE A 1 208 ? -17.975 -0.814 20.398 1.00 98.44 208 ILE A N 1
ATOM 1534 C CA . ILE A 1 208 ? -16.742 -0.840 21.200 1.00 98.44 208 ILE A CA 1
ATOM 1535 C C . ILE A 1 208 ? -17.116 -1.214 22.649 1.00 98.44 208 ILE A C 1
ATOM 1537 O O . ILE A 1 208 ? -18.008 -0.564 23.195 1.00 98.44 208 ILE A O 1
ATOM 1541 N N . PRO A 1 209 ? -16.497 -2.228 23.285 1.00 98.44 209 PRO A N 1
ATOM 1542 C CA . PRO A 1 209 ? -16.895 -2.689 24.614 1.00 98.44 209 PRO A CA 1
ATOM 1543 C C . PRO A 1 209 ? -16.882 -1.592 25.685 1.00 98.44 209 PRO A C 1
ATOM 1545 O O . PRO A 1 209 ? -16.077 -0.662 25.653 1.00 98.44 209 PRO A O 1
ATOM 1548 N N . VAL A 1 210 ? -17.766 -1.712 26.678 1.00 98.12 210 VAL A N 1
ATOM 1549 C CA . VAL A 1 210 ? -17.725 -0.841 27.861 1.00 98.12 210 VAL A CA 1
ATOM 1550 C C . VAL A 1 210 ? -16.399 -1.013 28.605 1.00 98.12 210 VAL A C 1
ATOM 1552 O O . VAL A 1 210 ? -15.904 -2.125 28.762 1.00 98.12 210 VAL A O 1
ATOM 1555 N N . GLY A 1 211 ? -15.825 0.099 29.065 1.00 97.69 211 GLY A N 1
ATOM 1556 C CA . GLY A 1 211 ? -14.519 0.114 29.730 1.00 97.69 211 GLY A CA 1
ATOM 1557 C C . GLY A 1 211 ? -13.324 0.302 28.793 1.00 97.69 211 GLY A C 1
ATOM 1558 O O . GLY A 1 211 ? -12.235 0.572 29.294 1.00 97.69 211 GLY A O 1
ATOM 1559 N N . THR A 1 212 ? -13.512 0.245 27.466 1.00 98.50 212 THR A N 1
ATOM 1560 C CA . THR A 1 212 ? -12.423 0.543 26.529 1.00 98.50 212 THR A CA 1
ATOM 1561 C C . THR A 1 212 ? -11.995 2.005 26.633 1.00 98.50 212 THR A C 1
ATOM 1563 O O . THR A 1 212 ? -12.807 2.908 26.428 1.00 98.50 212 THR A O 1
ATOM 1566 N N . SER A 1 213 ? -10.720 2.252 26.924 1.00 98.50 213 SER A N 1
ATOM 1567 C CA . SER A 1 213 ? -10.186 3.613 27.085 1.00 98.50 213 SER A CA 1
ATOM 1568 C C . SER A 1 213 ? -9.630 4.181 25.781 1.00 98.50 213 SER A C 1
ATOM 1570 O O . SER A 1 213 ? -9.780 5.377 25.503 1.00 98.50 213 SER A O 1
ATOM 1572 N N . ARG A 1 214 ? -8.980 3.334 24.979 1.00 98.50 214 ARG A N 1
ATOM 1573 C CA . ARG A 1 214 ? -8.326 3.706 23.724 1.00 98.50 214 ARG A CA 1
ATOM 1574 C C . ARG A 1 214 ? -8.608 2.694 22.627 1.00 98.50 214 ARG A C 1
ATOM 1576 O O . ARG A 1 214 ? -8.541 1.485 22.843 1.00 98.50 214 ARG A O 1
ATOM 1583 N N . VAL A 1 215 ? -8.835 3.208 21.425 1.00 98.50 215 VAL A N 1
ATOM 1584 C CA . VAL A 1 215 ? -8.846 2.409 20.200 1.00 98.50 215 VAL A CA 1
ATOM 1585 C C . VAL A 1 215 ? -7.662 2.819 19.343 1.00 98.50 215 VAL A C 1
ATOM 1587 O O . VAL A 1 215 ? -7.485 4.000 19.051 1.00 98.50 215 VAL A O 1
ATOM 1590 N N . TYR A 1 216 ? -6.850 1.848 18.942 1.00 98.38 216 TYR A N 1
ATOM 1591 C CA . TYR A 1 216 ? -5.736 2.057 18.026 1.00 98.38 216 TYR A CA 1
ATOM 1592 C C . TYR A 1 216 ? -6.108 1.482 16.668 1.00 98.38 216 TYR A C 1
ATOM 1594 O O . TYR A 1 216 ? -6.469 0.310 16.567 1.00 98.38 216 TYR A O 1
ATOM 1602 N N . VAL A 1 217 ? -6.013 2.306 15.632 1.00 97.69 217 VAL A N 1
ATOM 1603 C CA . VAL A 1 217 ? -6.204 1.905 14.241 1.00 97.69 217 VAL A CA 1
ATOM 1604 C C . VAL A 1 217 ? -4.888 2.120 13.525 1.00 97.69 217 VAL A C 1
ATOM 1606 O O . VAL A 1 217 ? -4.435 3.252 13.360 1.00 97.69 217 VAL A O 1
ATOM 1609 N N . LYS A 1 218 ? -4.278 1.020 13.102 1.00 96.06 218 LYS A N 1
ATOM 1610 C CA . LYS A 1 218 ? -3.057 1.021 12.304 1.00 96.06 218 LYS A CA 1
ATOM 1611 C C . LYS A 1 218 ? -3.373 0.518 10.914 1.00 96.06 218 LYS A C 1
ATOM 1613 O O . LYS A 1 218 ? -4.187 -0.386 10.774 1.00 96.06 218 LYS A O 1
ATOM 1618 N N . GLY A 1 219 ? -2.703 1.028 9.894 1.00 92.75 219 GLY A N 1
ATOM 1619 C CA . GLY A 1 219 ? -2.804 0.410 8.581 1.00 92.75 219 GLY A CA 1
ATOM 1620 C C . GLY A 1 219 ? -2.101 1.149 7.469 1.00 92.75 219 GLY A C 1
ATOM 1621 O O . GLY A 1 219 ? -1.519 2.213 7.665 1.00 92.75 219 GLY A O 1
ATOM 1622 N N . LEU A 1 220 ? -2.181 0.553 6.287 1.00 87.75 220 LEU A N 1
ATOM 1623 C CA . LEU A 1 220 ? -1.617 1.107 5.061 1.00 87.75 220 LEU A CA 1
ATOM 1624 C C . LEU A 1 220 ? -2.628 2.036 4.385 1.00 87.75 220 LEU A C 1
ATOM 1626 O O . LEU A 1 220 ? -3.777 1.646 4.131 1.00 87.75 220 LEU A O 1
ATOM 1630 N N . LEU A 1 221 ? -2.186 3.250 4.060 1.00 84.19 221 LEU A N 1
ATOM 1631 C CA . LEU A 1 221 ? -3.018 4.251 3.395 1.00 84.19 221 LEU A CA 1
ATOM 1632 C C . LEU A 1 221 ? -3.593 3.761 2.059 1.00 84.19 221 LEU A C 1
ATOM 1634 O O . LEU A 1 221 ? -2.991 2.964 1.334 1.00 84.19 221 LEU A O 1
ATOM 1638 N N . GLN A 1 222 ? -4.777 4.264 1.711 1.00 72.62 222 GLN A N 1
ATOM 1639 C CA . GLN A 1 222 ? -5.347 4.106 0.380 1.00 72.62 222 GLN A CA 1
ATOM 1640 C C . GLN A 1 222 ? -4.469 4.883 -0.599 1.00 72.62 222 GLN A C 1
ATOM 1642 O O . GLN A 1 222 ? -4.421 6.108 -0.563 1.00 72.62 222 GLN A O 1
ATOM 1647 N N . GLY A 1 223 ? -3.742 4.164 -1.448 1.00 60.91 223 GLY A N 1
ATOM 1648 C CA . GLY A 1 223 ? -2.751 4.781 -2.323 1.00 60.91 223 GLY A CA 1
ATOM 1649 C C . GLY A 1 223 ? -1.363 4.944 -1.728 1.00 60.91 223 GLY A C 1
ATOM 1650 O O . GLY A 1 223 ? -0.534 5.604 -2.339 1.00 60.91 223 GLY A O 1
ATOM 1651 N N . ALA A 1 224 ? -1.085 4.303 -0.593 1.00 58.34 224 ALA A N 1
ATOM 1652 C CA . ALA A 1 224 ? 0.274 3.935 -0.234 1.00 58.34 224 ALA A CA 1
ATOM 1653 C C . ALA A 1 224 ? 0.904 3.174 -1.406 1.00 58.34 224 ALA A C 1
ATOM 1655 O O . ALA A 1 224 ? 0.615 1.998 -1.630 1.00 58.34 224 ALA A O 1
ATOM 1656 N N . VAL A 1 225 ? 1.678 3.895 -2.204 1.00 55.84 225 VAL A N 1
ATOM 1657 C CA . VAL A 1 225 ? 2.598 3.355 -3.183 1.00 55.84 225 VAL A CA 1
ATOM 1658 C C . VAL A 1 225 ? 3.934 3.930 -2.760 1.00 55.84 225 VAL A C 1
ATOM 1660 O O . VAL A 1 225 ? 4.321 5.013 -3.190 1.00 55.84 225 VAL A O 1
ATOM 1663 N N . GLY A 1 226 ? 4.613 3.233 -1.855 1.00 54.38 226 GLY A N 1
ATOM 1664 C CA . GLY A 1 226 ? 5.942 3.554 -1.347 1.00 54.38 226 GLY A CA 1
ATOM 1665 C C . GLY A 1 226 ? 7.036 3.466 -2.416 1.00 54.38 226 GLY A C 1
ATOM 1666 O O . GLY A 1 226 ? 8.005 2.736 -2.244 1.00 54.38 226 GLY A O 1
ATOM 1667 N N . VAL A 1 227 ? 6.852 4.147 -3.546 1.00 54.47 227 VAL A N 1
ATOM 1668 C CA . VAL A 1 227 ? 7.745 4.178 -4.714 1.00 54.47 227 VAL A CA 1
ATOM 1669 C C . VAL A 1 227 ? 8.411 5.531 -4.893 1.00 54.47 227 VAL A C 1
ATOM 1671 O O . VAL A 1 227 ? 9.214 5.668 -5.806 1.00 54.47 227 VAL A O 1
ATOM 1674 N N . GLY A 1 228 ? 8.126 6.505 -4.019 1.00 55.47 228 GLY A N 1
ATOM 1675 C CA . GLY A 1 228 ? 8.566 7.904 -4.135 1.00 55.47 228 GLY A CA 1
ATOM 1676 C C . GLY A 1 228 ? 10.083 8.144 -4.161 1.00 55.47 228 GLY A C 1
ATOM 1677 O O . GLY A 1 228 ? 10.516 9.290 -4.211 1.00 55.47 228 GLY A O 1
ATOM 1678 N N . SER A 1 229 ? 10.891 7.089 -4.136 1.00 60.97 229 SER A N 1
ATOM 1679 C CA . SER A 1 229 ? 12.337 7.131 -4.369 1.00 60.97 229 SER A CA 1
ATOM 1680 C C . SER A 1 229 ? 12.911 5.831 -4.945 1.00 60.97 229 SER A C 1
ATOM 1682 O O . SER A 1 229 ? 14.124 5.725 -5.124 1.00 60.97 229 SER A O 1
ATOM 1684 N N . THR A 1 230 ? 12.081 4.814 -5.209 1.00 75.31 230 THR A N 1
ATOM 1685 C CA . THR A 1 230 ? 12.582 3.495 -5.618 1.00 75.31 230 THR A CA 1
ATOM 1686 C C . THR A 1 230 ? 12.537 3.372 -7.132 1.00 75.31 230 THR A C 1
ATOM 1688 O O . THR A 1 230 ? 11.479 3.501 -7.748 1.00 75.31 230 THR A O 1
ATOM 1691 N N . ILE A 1 231 ? 13.693 3.093 -7.729 1.00 88.31 231 ILE A N 1
ATOM 1692 C CA . ILE A 1 231 ? 13.788 2.722 -9.139 1.00 88.31 231 ILE A CA 1
ATOM 1693 C C . ILE A 1 231 ? 13.275 1.289 -9.289 1.00 88.31 231 ILE A C 1
ATOM 1695 O O . ILE A 1 231 ? 13.748 0.372 -8.618 1.00 88.31 231 ILE A O 1
ATOM 1699 N N . LEU A 1 232 ? 12.309 1.096 -10.182 1.00 91.31 232 LEU A N 1
ATOM 1700 C CA . LEU A 1 232 ? 11.817 -0.220 -10.562 1.00 91.31 232 LEU A CA 1
ATOM 1701 C C . LEU A 1 232 ? 12.592 -0.724 -11.763 1.00 91.31 232 LEU A C 1
ATOM 1703 O O . LEU A 1 232 ? 12.516 -0.160 -12.849 1.00 91.31 232 LEU A O 1
ATOM 1707 N N . GLU A 1 233 ? 13.327 -1.804 -11.558 1.00 93.38 233 GLU A N 1
ATOM 1708 C CA . GLU A 1 233 ? 14.098 -2.452 -12.609 1.00 93.38 233 GLU A CA 1
ATOM 1709 C C . GLU A 1 233 ? 13.175 -3.271 -13.511 1.00 93.38 233 GLU A C 1
ATOM 1711 O O . GLU A 1 233 ? 12.593 -4.279 -13.087 1.00 93.38 233 GLU A O 1
ATOM 1716 N N . LEU A 1 234 ? 13.048 -2.832 -14.761 1.00 95.62 234 LEU A N 1
ATOM 1717 C CA . LEU A 1 234 ? 12.206 -3.458 -15.770 1.00 95.62 234 LEU A CA 1
ATOM 1718 C C . LEU A 1 234 ? 13.062 -4.187 -16.803 1.00 95.62 234 LEU A C 1
ATOM 1720 O O . LEU A 1 234 ? 14.108 -3.693 -17.226 1.00 95.62 234 LEU A O 1
ATOM 1724 N N . ASN A 1 235 ? 12.583 -5.348 -17.244 1.00 96.19 235 ASN A N 1
ATOM 1725 C CA . ASN A 1 235 ? 13.069 -6.011 -18.452 1.00 96.19 235 ASN A CA 1
ATOM 1726 C C . ASN A 1 235 ? 12.199 -5.633 -19.656 1.00 96.19 235 ASN A C 1
ATOM 1728 O O . ASN A 1 235 ? 11.059 -5.200 -19.497 1.00 96.19 235 ASN A O 1
ATOM 1732 N N . ALA A 1 236 ? 12.704 -5.868 -20.870 1.00 96.75 236 ALA A N 1
ATOM 1733 C CA . ALA A 1 236 ? 11.901 -5.713 -22.079 1.00 96.75 236 ALA A CA 1
ATOM 1734 C C . ALA A 1 236 ? 10.619 -6.566 -21.992 1.00 96.75 236 ALA A C 1
ATOM 1736 O O . ALA A 1 236 ? 10.673 -7.763 -21.704 1.00 96.75 236 ALA A O 1
ATOM 1737 N N . GLY A 1 237 ? 9.468 -5.943 -22.238 1.00 96.75 237 GLY A N 1
ATOM 1738 C CA . GLY A 1 237 ? 8.148 -6.566 -22.149 1.00 96.75 237 GLY A CA 1
ATOM 1739 C C . GLY A 1 237 ? 7.489 -6.520 -20.765 1.00 96.75 237 GLY A C 1
ATOM 1740 O O . GLY A 1 237 ? 6.291 -6.805 -20.686 1.00 96.75 237 GLY A O 1
ATOM 1741 N N . ASP A 1 238 ? 8.204 -6.130 -19.700 1.00 98.00 238 ASP A N 1
ATOM 1742 C CA . ASP A 1 238 ? 7.578 -5.856 -18.401 1.00 98.00 238 ASP A CA 1
ATOM 1743 C C . ASP A 1 238 ? 6.584 -4.690 -18.549 1.00 98.00 238 ASP A C 1
ATOM 1745 O O . ASP A 1 238 ? 6.831 -3.717 -19.272 1.00 98.00 238 ASP A O 1
ATOM 1749 N N . LYS A 1 239 ? 5.447 -4.777 -17.856 1.00 97.50 239 LYS A N 1
ATOM 1750 C CA . LYS A 1 239 ? 4.428 -3.722 -17.841 1.00 97.50 239 LYS A CA 1
ATOM 1751 C C . LYS A 1 239 ? 4.278 -3.146 -16.449 1.00 97.50 239 LYS A C 1
ATOM 1753 O O . LYS A 1 239 ? 4.259 -3.883 -15.471 1.00 97.50 239 LYS A O 1
ATOM 1758 N N . VAL A 1 240 ? 4.103 -1.838 -16.363 1.00 95.62 240 VAL A N 1
ATOM 1759 C CA . VAL A 1 240 ? 3.782 -1.148 -15.119 1.00 95.62 240 VAL A CA 1
ATOM 1760 C C . VAL A 1 240 ? 2.418 -0.496 -15.275 1.00 95.62 240 VAL A C 1
ATOM 1762 O O . VAL A 1 240 ? 2.255 0.401 -16.102 1.00 95.62 240 VAL A O 1
ATOM 1765 N N . ASN A 1 241 ? 1.434 -0.948 -14.499 1.00 94.38 241 ASN A N 1
ATOM 1766 C CA . ASN A 1 241 ? 0.133 -0.285 -14.445 1.00 94.38 241 ASN A CA 1
ATOM 1767 C C . ASN A 1 241 ? 0.131 0.699 -13.282 1.00 94.38 241 ASN A C 1
ATOM 1769 O O . ASN A 1 241 ? 0.337 0.305 -12.130 1.00 94.38 241 ASN A O 1
ATOM 1773 N N . VAL A 1 242 ? -0.115 1.964 -13.603 1.00 92.19 242 VAL A N 1
ATOM 1774 C CA . VAL A 1 242 ? -0.124 3.095 -12.681 1.00 92.19 242 VAL A CA 1
ATOM 1775 C C . VAL A 1 242 ? -1.551 3.623 -12.595 1.00 92.19 242 VAL A C 1
ATOM 1777 O O . VAL A 1 242 ? -2.132 4.038 -13.597 1.00 92.19 242 VAL A O 1
ATOM 1780 N N . THR A 1 243 ? -2.119 3.635 -11.396 1.00 90.06 243 THR A N 1
ATOM 1781 C CA . THR A 1 243 ? -3.375 4.340 -11.112 1.00 90.06 243 THR A CA 1
ATOM 1782 C C . THR A 1 243 ? -3.045 5.579 -10.303 1.00 90.06 243 THR A C 1
ATOM 1784 O O . THR A 1 243 ? -2.255 5.504 -9.366 1.00 90.06 243 THR A O 1
ATOM 1787 N N . TYR A 1 244 ? -3.616 6.719 -10.672 1.00 89.12 244 TYR A N 1
ATOM 1788 C CA . TYR A 1 244 ? -3.384 7.996 -10.000 1.00 89.12 244 TYR A CA 1
ATOM 1789 C C . TYR A 1 244 ? -4.623 8.893 -10.012 1.00 89.12 244 TYR A C 1
ATOM 1791 O O . TYR A 1 244 ? -5.466 8.784 -10.907 1.00 89.12 244 TYR A O 1
ATOM 1799 N N . SER A 1 245 ? -4.715 9.780 -9.019 1.00 85.81 245 SER A N 1
ATOM 1800 C CA . SER A 1 245 ? -5.727 10.845 -8.920 1.00 85.81 245 SER A CA 1
ATOM 1801 C C . SER A 1 245 ? -5.198 12.215 -9.364 1.00 85.81 245 SER A C 1
ATOM 1803 O O . SER A 1 245 ? -5.981 13.082 -9.744 1.00 85.81 245 SER A O 1
ATOM 1805 N N . SER A 1 246 ? -3.876 12.397 -9.399 1.00 85.88 246 SER A N 1
ATOM 1806 C CA . SER A 1 246 ? -3.205 13.505 -10.085 1.00 85.88 246 SER A CA 1
ATOM 1807 C C . SER A 1 246 ? -1.987 12.984 -10.846 1.00 85.88 246 SER A C 1
ATOM 1809 O O . SER A 1 246 ? -1.290 12.089 -10.365 1.00 85.88 246 SER A O 1
ATOM 1811 N N . ALA A 1 247 ? -1.776 13.493 -12.064 1.00 90.50 247 ALA A N 1
ATOM 1812 C CA . ALA A 1 247 ? -0.787 12.954 -12.996 1.00 90.50 247 ALA A CA 1
ATOM 1813 C C . ALA A 1 247 ? 0.638 13.024 -12.412 1.00 90.50 247 ALA A C 1
ATOM 1815 O O . ALA A 1 247 ? 1.082 14.118 -12.051 1.00 90.50 247 ALA A O 1
ATOM 1816 N N . PRO A 1 248 ? 1.353 11.889 -12.309 1.00 91.31 248 PRO A N 1
ATOM 1817 C CA . PRO A 1 248 ? 2.732 11.878 -11.849 1.00 91.31 248 PRO A CA 1
ATOM 1818 C C . PRO A 1 248 ? 3.717 12.106 -13.007 1.00 91.31 248 PRO A C 1
ATOM 1820 O O . PRO A 1 248 ? 3.377 11.944 -14.182 1.00 91.31 248 PRO A O 1
ATOM 1823 N N . THR A 1 249 ? 4.966 12.418 -12.667 1.00 91.94 249 THR A N 1
ATOM 1824 C CA . THR A 1 249 ? 6.092 12.448 -13.606 1.00 91.94 249 THR A CA 1
ATOM 1825 C C . THR A 1 249 ? 6.790 11.095 -13.594 1.00 91.94 249 THR A C 1
ATOM 1827 O O . THR A 1 249 ? 7.266 10.645 -12.550 1.00 91.94 249 THR A O 1
ATOM 1830 N N . VAL A 1 250 ? 6.883 10.452 -14.758 1.00 94.06 250 VAL A N 1
ATOM 1831 C CA . VAL A 1 250 ? 7.636 9.205 -14.926 1.00 94.06 250 VAL A CA 1
ATOM 1832 C C . VAL A 1 250 ? 8.961 9.499 -15.607 1.00 94.06 250 VAL A C 1
ATOM 1834 O O . VAL A 1 250 ? 8.989 10.118 -16.670 1.00 94.06 250 VAL A O 1
ATOM 1837 N N . THR A 1 251 ? 10.043 9.008 -15.016 1.00 94.62 251 THR A N 1
ATOM 1838 C CA . THR A 1 251 ? 11.395 9.072 -15.564 1.00 94.62 251 THR A CA 1
ATOM 1839 C C . THR A 1 251 ? 11.883 7.661 -15.858 1.00 94.62 251 THR A C 1
ATOM 1841 O O . THR A 1 251 ? 11.857 6.786 -14.991 1.00 94.62 251 THR A O 1
ATOM 1844 N N . ILE A 1 252 ? 12.344 7.449 -17.084 1.00 95.62 252 ILE A N 1
ATOM 1845 C CA . ILE A 1 252 ? 12.962 6.214 -17.546 1.00 95.62 252 ILE A CA 1
ATOM 1846 C C . ILE A 1 252 ? 14.469 6.421 -17.582 1.00 95.62 252 ILE A C 1
ATOM 1848 O O . ILE A 1 252 ? 14.953 7.353 -18.227 1.00 95.62 252 ILE A O 1
ATOM 1852 N N . LEU A 1 253 ? 15.196 5.554 -16.887 1.00 93.56 253 LEU A N 1
ATOM 1853 C CA . LEU A 1 253 ? 16.652 5.517 -16.863 1.00 93.56 253 LEU A CA 1
ATOM 1854 C C . LEU A 1 253 ? 17.105 4.310 -17.694 1.00 93.56 253 LEU A C 1
ATOM 1856 O O . LEU A 1 253 ? 16.980 3.182 -17.214 1.00 93.56 253 LEU A O 1
ATOM 1860 N N . PRO A 1 254 ? 17.566 4.495 -18.941 1.00 92.38 254 PRO A N 1
ATOM 1861 C CA . PRO A 1 254 ? 17.967 3.366 -19.771 1.00 92.38 254 PRO A CA 1
ATOM 1862 C C . PRO A 1 254 ? 19.177 2.646 -19.164 1.00 92.38 254 PRO A C 1
ATOM 1864 O O . PRO A 1 254 ? 20.053 3.304 -18.596 1.00 92.38 254 PRO A O 1
ATOM 1867 N N . ARG A 1 255 ? 19.210 1.316 -19.303 1.00 85.25 255 ARG A N 1
ATOM 1868 C CA . ARG A 1 255 ? 20.343 0.466 -18.922 1.00 85.25 255 ARG A CA 1
ATOM 1869 C C . ARG A 1 255 ? 20.954 -0.223 -20.130 1.00 85.25 255 ARG A C 1
ATOM 1871 O O . ARG A 1 255 ? 20.170 -0.682 -20.991 1.00 85.25 255 ARG A O 1
#

Radius of gyration: 31.09 Å; chains: 1; bounding box: 93×56×54 Å

Foldseek 3Di:
DDDLLVQQDDPPDDQADPVPRDGDPSNVVNVVVVCCQQPNDPDHPNDDDVVNVVVVVVSVPDDPPPPPDPDDDDDDDDDPPVVVVCVVPVPPPPCQQVDDKDWDFADDPFGKDAAQAWWWKAWADAQWQWKWKDDPPDIHTAADDPVQKDKDKDFDPPQDPAPPDFKGFAPAAAQALVFKWKDFVNHTDDSQQFPDGDTRMTGGPGGHHPPGGMMMIIGGGRRRRNRNPPIDTDHHGMMMTIGGPTTIIMMIRHD